Protein AF-A0A4U5MQ26-F1 (afdb_monomer_lite)

pLDDT: mean 77.83, std 15.76, range [37.12, 94.25]

Organism: Steinernema carpocapsae (NCBI:txid34508)

Foldseek 3Di:
DPPPPVVVVVVVVVVPPDPDPPLLFLQDPDDDPVPVPCPNVVSNVVSVVVVVVVVLVLVLLVLLVVQLVCVVVVHHDDLVVVLVVQLVCVQPDDPPPDDPPVCPDDSVNSNVSSVVSSVSSVVCNPPPDPDDDNDDDDDSPPPPCVVVVVVVVVVVVVVVVVVVVVVVVVVVVVVVVVVVVVVVVVVVVVD

Sequence (191 aa):
MGFTLAGVLTALFFVAAAAHDDFLHGCSSHCQLNDADLTCWNRTNEFFERVTLSLMRQYVHVQVQRAQFMKKQKVKPDFKEMGDETIYRWSGEKPSNIEDEDGMTNKRLYTEIARSLLEAVKENVDKPDLKHNLMCPQGCEHSSRHWMWMFIGSAIVTCIITSLLVTVVCLLDRRDKRMSMLEEAKDMINK

Secondary structure (DSSP, 8-state):
--SSHHHHHHHHHHTTS----GGGTT--S---TT-TT-HHHHHHHHHHHHHHHHHHHHHHHHHHHHHHHHHHTTPPP-HHHHHHHHHHHHHHPPPTT---TT--S-HHHHHHHHHHHHHHHHHHTTSTT------PPPPS----HHHHHHHHHHHHHHHHHHHHHHHHHHHHHHHHHHHHHHHHHHHHH--

Radius of gyration: 32.52 Å; chains: 1; bounding box: 57×68×95 Å

Structure (mmCIF, N/CA/C/O backbone):
data_AF-A0A4U5MQ26-F1
#
_entry.id   AF-A0A4U5MQ26-F1
#
loop_
_atom_site.group_PDB
_atom_site.id
_atom_site.type_symbol
_atom_site.label_atom_id
_atom_site.label_alt_id
_atom_site.label_comp_id
_atom_site.label_asym_id
_atom_site.label_entity_id
_atom_site.label_seq_id
_atom_site.pdbx_PDB_ins_code
_atom_site.Cartn_x
_atom_site.Cartn_y
_atom_site.Cartn_z
_atom_site.occupancy
_atom_site.B_iso_or_equiv
_atom_site.auth_seq_id
_atom_site.auth_comp_id
_atom_site.auth_asym_id
_atom_site.auth_atom_id
_atom_site.pdbx_PDB_model_num
ATOM 1 N N . MET A 1 1 ? 29.317 30.570 -30.254 1.00 39.41 1 MET A N 1
ATOM 2 C CA . MET A 1 1 ? 28.360 30.210 -29.182 1.00 39.41 1 MET A CA 1
ATOM 3 C C . MET A 1 1 ? 28.087 28.704 -29.227 1.00 39.41 1 MET A C 1
ATOM 5 O O . MET A 1 1 ? 27.057 28.302 -29.736 1.00 39.41 1 MET A O 1
ATOM 9 N N . GLY A 1 2 ? 29.032 27.863 -28.787 1.00 37.12 2 GLY A N 1
ATOM 10 C CA . GLY A 1 2 ? 28.922 26.395 -28.929 1.00 37.12 2 GLY A CA 1
ATOM 11 C C . GLY A 1 2 ? 29.215 25.589 -27.660 1.00 37.12 2 GLY A C 1
ATOM 12 O O . GLY A 1 2 ? 29.182 24.368 -27.705 1.00 37.12 2 GLY A O 1
ATOM 13 N N . PHE A 1 3 ? 29.498 26.247 -26.533 1.00 41.53 3 PHE A N 1
ATOM 14 C CA . PHE A 1 3 ? 30.017 25.583 -25.329 1.00 41.53 3 PHE A CA 1
ATOM 15 C C . PHE A 1 3 ? 28.989 25.383 -24.202 1.00 41.53 3 PHE A C 1
ATOM 17 O O . PHE A 1 3 ? 29.316 24.767 -23.196 1.00 41.53 3 PHE A O 1
ATOM 24 N N . THR A 1 4 ? 27.744 25.847 -24.348 1.00 48.91 4 THR A N 1
ATOM 25 C CA . THR A 1 4 ? 26.739 25.782 -23.267 1.00 48.91 4 THR A CA 1
ATOM 26 C C . THR A 1 4 ? 25.812 24.564 -23.330 1.00 48.91 4 THR A C 1
ATOM 28 O O . THR A 1 4 ? 25.291 24.160 -22.297 1.00 48.91 4 THR A O 1
ATOM 31 N N . LEU A 1 5 ? 25.634 23.922 -24.491 1.00 47.31 5 LEU A N 1
ATOM 32 C CA . LEU A 1 5 ? 24.741 22.756 -24.621 1.00 47.31 5 LEU A CA 1
ATOM 33 C C . LEU A 1 5 ? 25.344 21.454 -24.069 1.00 47.31 5 LEU A C 1
ATOM 35 O O . LEU A 1 5 ? 24.617 20.621 -23.534 1.00 47.31 5 LEU A O 1
ATOM 39 N N . ALA A 1 6 ? 26.667 21.289 -24.148 1.00 48.84 6 ALA A N 1
ATOM 40 C CA . ALA A 1 6 ? 27.335 20.066 -23.700 1.00 48.84 6 ALA A CA 1
ATOM 41 C C . ALA A 1 6 ? 27.284 19.879 -22.171 1.00 48.84 6 ALA A C 1
ATOM 43 O O . ALA A 1 6 ? 27.181 18.749 -21.705 1.00 48.84 6 ALA A O 1
ATOM 44 N N . GLY A 1 7 ? 27.295 20.974 -21.398 1.00 46.69 7 GLY A N 1
ATOM 45 C CA . GLY A 1 7 ? 27.249 20.929 -19.929 1.00 46.69 7 GLY A CA 1
ATOM 46 C C . GLY A 1 7 ? 25.875 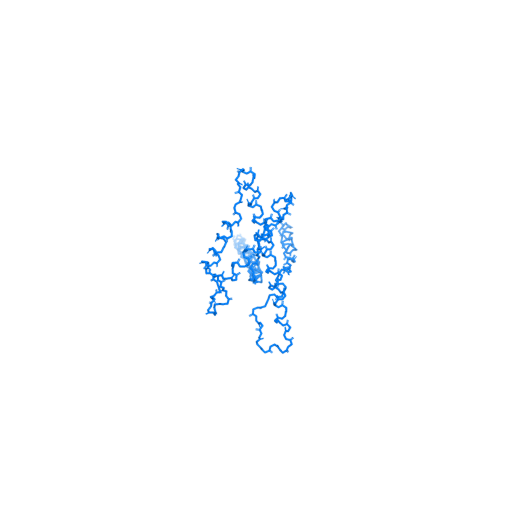20.580 -19.348 1.00 46.69 7 GLY A C 1
ATOM 47 O O . GLY A 1 7 ? 25.789 19.996 -18.272 1.00 46.69 7 GLY A O 1
ATOM 48 N N . VAL A 1 8 ? 24.791 20.892 -20.067 1.00 53.00 8 VAL A N 1
ATOM 49 C CA . VAL A 1 8 ? 23.421 20.553 -19.637 1.00 53.00 8 VAL A CA 1
ATOM 50 C C . VAL A 1 8 ? 23.126 19.068 -19.877 1.00 53.00 8 VAL A C 1
ATOM 52 O O . VAL A 1 8 ? 22.460 18.427 -19.067 1.00 53.00 8 VAL A O 1
ATOM 55 N N . LEU A 1 9 ? 23.683 18.492 -20.947 1.00 49.50 9 LEU A N 1
ATOM 56 C CA . LEU A 1 9 ? 23.549 17.068 -21.262 1.00 49.50 9 LEU A CA 1
ATOM 57 C C . LEU A 1 9 ? 24.288 16.174 -20.256 1.00 49.50 9 LEU A C 1
ATOM 59 O O . LEU A 1 9 ? 23.723 15.177 -19.817 1.00 49.50 9 LEU A O 1
ATOM 63 N N . THR A 1 10 ? 25.497 16.532 -19.816 1.00 54.03 10 THR A N 1
ATOM 64 C CA . THR A 1 10 ? 26.237 15.741 -18.813 1.00 54.03 10 THR A CA 1
ATOM 65 C C . THR A 1 10 ? 25.624 15.801 -17.413 1.00 54.03 10 THR A C 1
ATOM 67 O O . THR A 1 10 ? 25.692 14.808 -16.689 1.00 54.03 10 THR A O 1
ATOM 70 N N . ALA A 1 11 ? 24.959 16.900 -17.044 1.00 49.59 11 ALA A N 1
ATOM 71 C CA . ALA A 1 11 ? 24.235 16.998 -15.773 1.00 49.59 11 ALA A CA 1
ATOM 72 C C . ALA A 1 11 ? 22.991 16.085 -15.723 1.00 49.59 11 ALA A C 1
ATOM 74 O O . ALA A 1 11 ? 22.688 15.513 -14.677 1.00 49.59 11 ALA A O 1
ATOM 75 N N . LEU A 1 12 ? 22.308 15.882 -16.857 1.00 49.44 12 LEU A N 1
ATOM 76 C CA . LEU A 1 12 ? 21.156 14.975 -16.958 1.00 49.44 12 LEU A CA 1
ATOM 77 C C . LEU A 1 12 ? 21.549 13.490 -16.877 1.00 49.44 12 LEU A C 1
ATOM 79 O O . LEU A 1 12 ? 20.765 12.683 -16.385 1.00 49.44 12 LEU A O 1
ATOM 83 N N . PHE A 1 13 ? 22.767 13.126 -17.296 1.00 48.72 13 PHE A N 1
ATOM 84 C CA . PHE A 1 13 ? 23.249 11.741 -17.218 1.00 48.72 13 PHE A CA 1
ATOM 85 C C . PHE A 1 13 ? 23.634 11.298 -15.796 1.00 48.72 13 PHE A C 1
ATOM 87 O O . PHE A 1 13 ? 23.503 10.116 -15.487 1.00 48.72 13 PHE A O 1
ATOM 94 N N . PHE A 1 14 ? 24.062 12.211 -14.914 1.00 45.34 14 PHE A N 1
ATOM 95 C CA . PHE A 1 14 ? 24.496 11.845 -13.555 1.00 45.34 14 PHE A CA 1
ATOM 96 C C . PHE A 1 14 ? 23.365 11.766 -12.519 1.00 45.34 14 PHE A C 1
ATOM 98 O O . PHE A 1 14 ? 23.495 11.029 -11.549 1.00 45.34 14 PHE A O 1
ATOM 105 N N . VAL A 1 15 ? 22.241 12.467 -12.714 1.00 47.53 15 VAL A N 1
ATOM 106 C CA . VAL A 1 15 ? 21.127 12.472 -11.737 1.00 47.53 15 VAL A CA 1
ATOM 107 C C . VAL A 1 15 ? 20.255 11.210 -11.818 1.00 47.53 15 VAL A C 1
ATOM 109 O O . VAL A 1 15 ? 19.489 10.918 -10.906 1.00 47.53 15 VAL A O 1
ATOM 112 N N . ALA A 1 16 ? 20.368 10.429 -12.890 1.00 44.22 16 ALA A N 1
ATOM 113 C CA . ALA A 1 16 ? 19.455 9.321 -13.157 1.00 44.22 16 ALA A CA 1
ATOM 114 C C . ALA A 1 16 ? 20.024 7.925 -12.817 1.00 44.22 16 ALA A C 1
ATOM 116 O O . ALA A 1 16 ? 19.317 6.922 -12.937 1.00 44.22 16 ALA A O 1
ATOM 117 N N . ALA A 1 17 ? 21.265 7.843 -12.331 1.00 44.59 17 ALA A N 1
ATOM 118 C CA . ALA A 1 17 ? 21.823 6.611 -11.784 1.00 44.59 17 ALA A CA 1
ATOM 119 C C . ALA A 1 17 ? 21.546 6.527 -10.272 1.00 44.59 17 ALA A C 1
ATOM 121 O O . ALA A 1 17 ? 21.917 7.421 -9.523 1.00 44.59 17 ALA A O 1
ATOM 122 N N . ALA A 1 18 ? 20.946 5.415 -9.846 1.00 44.72 18 ALA A N 1
ATOM 123 C CA . ALA A 1 18 ? 20.672 5.026 -8.458 1.00 44.72 18 ALA A CA 1
ATOM 124 C C . ALA A 1 18 ? 19.425 5.642 -7.789 1.00 44.72 18 ALA A C 1
ATOM 126 O O . ALA A 1 18 ? 19.498 6.397 -6.827 1.00 44.72 18 ALA A O 1
ATOM 127 N N . ALA A 1 19 ? 18.253 5.171 -8.215 1.00 42.12 19 ALA A N 1
ATOM 128 C CA . ALA A 1 19 ? 17.218 4.801 -7.251 1.00 42.12 19 ALA A CA 1
ATOM 129 C C . ALA A 1 19 ? 16.992 3.295 -7.420 1.00 42.12 19 ALA A C 1
ATOM 131 O O . ALA A 1 19 ? 16.353 2.866 -8.381 1.00 42.12 19 ALA A O 1
ATOM 132 N N . HIS A 1 20 ? 17.649 2.497 -6.579 1.00 44.22 20 HIS A N 1
ATOM 133 C CA . HIS A 1 20 ? 17.375 1.071 -6.451 1.00 44.22 20 HIS A CA 1
ATOM 134 C C . HIS A 1 20 ? 16.271 0.958 -5.397 1.00 44.22 20 HIS A C 1
ATOM 136 O O . HIS A 1 20 ? 16.489 1.338 -4.249 1.00 44.22 20 HIS A O 1
ATOM 142 N N . ASP A 1 21 ? 15.067 0.549 -5.797 1.00 54.53 21 ASP A N 1
ATOM 143 C CA . ASP A 1 21 ? 13.960 0.367 -4.857 1.00 54.53 21 ASP A CA 1
ATOM 144 C C . ASP A 1 21 ? 14.156 -0.961 -4.108 1.00 54.53 21 ASP A C 1
ATOM 146 O O . ASP A 1 21 ? 13.756 -2.026 -4.582 1.00 54.53 21 ASP A O 1
ATOM 150 N N . ASP A 1 22 ? 14.752 -0.895 -2.912 1.00 59.53 22 ASP A N 1
ATOM 151 C CA . ASP A 1 22 ? 14.902 -2.027 -1.974 1.00 59.53 22 ASP A CA 1
ATOM 152 C C . ASP A 1 22 ? 13.552 -2.655 -1.565 1.00 59.53 22 ASP A C 1
ATOM 154 O O . ASP A 1 22 ? 13.501 -3.764 -1.028 1.00 59.53 22 ASP A O 1
ATOM 158 N N . PHE A 1 23 ? 12.438 -1.968 -1.838 1.00 54.03 23 PHE A N 1
ATOM 159 C CA . PHE A 1 23 ? 11.086 -2.398 -1.486 1.00 54.03 23 PHE A CA 1
ATOM 160 C C . PHE A 1 23 ? 10.649 -3.689 -2.198 1.00 54.03 23 PHE A C 1
ATOM 162 O O . PHE A 1 23 ? 9.927 -4.489 -1.612 1.00 54.03 23 PHE A O 1
ATOM 169 N N . LEU A 1 24 ? 11.109 -3.935 -3.431 1.00 61.62 24 LEU A N 1
ATOM 170 C CA . LEU A 1 24 ? 10.722 -5.116 -4.223 1.00 61.62 24 LEU A CA 1
ATOM 171 C C . LEU A 1 24 ? 11.585 -6.355 -3.944 1.00 61.62 24 LEU A C 1
ATOM 173 O O . LEU A 1 24 ? 11.399 -7.403 -4.569 1.00 61.62 24 LEU A O 1
ATOM 177 N N . HIS A 1 25 ? 12.543 -6.262 -3.020 1.00 65.19 25 HIS A N 1
ATOM 178 C CA . HIS A 1 25 ? 13.489 -7.339 -2.771 1.00 65.19 25 HIS A CA 1
ATOM 179 C C . HIS A 1 25 ? 12.797 -8.590 -2.201 1.00 65.19 25 HIS A C 1
ATOM 181 O O . HIS A 1 25 ? 12.480 -8.671 -1.010 1.00 65.19 25 HIS A O 1
ATOM 187 N N . GLY A 1 26 ? 12.646 -9.604 -3.058 1.00 65.62 26 GLY A N 1
ATOM 188 C CA . GLY A 1 26 ? 12.056 -10.901 -2.725 1.00 65.62 26 GLY A CA 1
ATOM 189 C C . GLY A 1 26 ? 10.666 -11.159 -3.307 1.00 65.62 26 GLY A C 1
ATOM 190 O O . GLY A 1 26 ? 10.187 -12.276 -3.167 1.00 65.62 26 GLY A O 1
ATOM 191 N N . CYS A 1 27 ? 10.047 -10.196 -4.000 1.00 73.56 27 CYS A N 1
ATOM 192 C CA . CYS A 1 27 ? 8.817 -10.451 -4.755 1.00 73.56 27 CYS A CA 1
ATOM 193 C C . CYS A 1 27 ? 9.154 -11.269 -6.019 1.00 73.56 27 CYS A C 1
ATOM 195 O O . CYS A 1 27 ? 9.888 -10.786 -6.882 1.00 73.56 27 CYS A O 1
ATOM 197 N N . SER A 1 28 ? 8.651 -12.502 -6.133 1.00 72.06 28 SER A N 1
ATOM 198 C CA . SER A 1 28 ? 8.808 -13.343 -7.329 1.00 72.06 28 SER A CA 1
ATOM 199 C C . SER A 1 28 ? 7.468 -13.952 -7.736 1.00 72.06 28 SER A C 1
ATOM 201 O O . SER A 1 28 ? 6.862 -14.700 -6.976 1.00 72.06 28 SER A O 1
ATOM 203 N N . SER A 1 29 ? 7.021 -13.666 -8.959 1.00 69.56 29 SER A N 1
ATOM 204 C CA . SER A 1 29 ? 5.845 -14.292 -9.585 1.00 69.56 29 SER A CA 1
ATOM 205 C C . SER A 1 29 ? 6.174 -15.593 -10.330 1.00 69.56 29 SER A C 1
ATOM 207 O O . SER A 1 29 ? 5.289 -16.201 -10.924 1.00 69.56 29 SER A O 1
ATOM 209 N N . HIS A 1 30 ? 7.444 -16.016 -10.336 1.00 73.31 30 HIS A N 1
ATOM 210 C CA . HIS A 1 30 ? 7.952 -17.102 -11.183 1.00 73.31 30 HIS A CA 1
ATOM 211 C C . HIS A 1 30 ? 8.486 -18.304 -10.393 1.00 73.31 30 HIS A C 1
ATOM 213 O O . HIS A 1 30 ? 9.218 -19.124 -10.953 1.00 73.31 30 HIS A O 1
ATOM 219 N N . CYS A 1 31 ? 8.153 -18.425 -9.104 1.00 78.44 31 CYS A N 1
ATOM 220 C CA . CYS A 1 31 ? 8.538 -19.610 -8.342 1.00 78.44 31 CYS A CA 1
ATOM 221 C C . CYS A 1 31 ? 7.905 -20.863 -8.959 1.00 78.44 31 CYS A C 1
ATOM 223 O O . CYS A 1 31 ? 6.704 -20.917 -9.222 1.00 78.44 31 CYS A O 1
ATOM 225 N N . GLN A 1 32 ? 8.740 -21.864 -9.231 1.00 79.00 32 GLN A N 1
ATOM 226 C CA . GLN A 1 32 ? 8.302 -23.120 -9.827 1.00 79.00 32 GLN A CA 1
ATOM 227 C C . GLN A 1 32 ? 7.868 -24.098 -8.733 1.00 79.00 32 GLN A C 1
ATOM 229 O O . GLN A 1 32 ? 8.377 -24.076 -7.614 1.00 79.00 32 GLN A O 1
ATOM 234 N N . LEU A 1 33 ? 6.952 -25.007 -9.068 1.00 77.62 33 LEU A N 1
ATOM 235 C CA . LEU A 1 33 ? 6.560 -26.097 -8.164 1.00 77.62 33 LEU A CA 1
ATOM 236 C C . LEU A 1 33 ? 7.690 -27.117 -7.944 1.00 77.62 33 LEU A C 1
ATOM 238 O O . LEU A 1 33 ? 7.666 -27.851 -6.965 1.00 77.62 33 LEU A O 1
ATOM 242 N N . ASN A 1 34 ? 8.680 -27.152 -8.839 1.00 74.19 34 ASN A N 1
ATOM 243 C CA . ASN A 1 34 ? 9.839 -28.043 -8.761 1.00 74.19 34 ASN A CA 1
ATOM 244 C C . ASN A 1 34 ? 11.045 -27.398 -8.043 1.00 74.19 34 ASN A C 1
ATOM 246 O O . ASN A 1 34 ? 12.194 -27.746 -8.313 1.00 74.19 34 ASN A O 1
ATOM 250 N N . ASP A 1 35 ? 10.791 -26.418 -7.175 1.00 74.25 35 ASP A N 1
ATOM 251 C CA . ASP A 1 35 ? 11.811 -25.736 -6.374 1.00 74.25 35 ASP A CA 1
ATOM 252 C C . ASP A 1 35 ? 12.282 -26.657 -5.237 1.00 74.25 35 ASP A C 1
ATOM 254 O O . ASP A 1 35 ? 11.692 -26.694 -4.157 1.00 74.25 35 ASP A O 1
ATOM 258 N N . ALA A 1 36 ? 13.306 -27.469 -5.510 1.00 74.50 36 ALA A N 1
ATOM 259 C CA . ALA A 1 36 ? 13.741 -28.557 -4.629 1.00 74.50 36 ALA A CA 1
ATOM 260 C C . ALA A 1 36 ? 14.257 -28.089 -3.255 1.00 74.50 36 ALA A C 1
ATOM 262 O O . ALA A 1 36 ? 14.211 -28.855 -2.294 1.00 74.50 36 ALA A O 1
ATOM 263 N N . ASP A 1 37 ? 14.755 -26.856 -3.159 1.00 83.31 37 ASP A N 1
ATOM 264 C CA . ASP A 1 37 ? 15.293 -26.263 -1.932 1.00 83.31 37 ASP A CA 1
ATOM 265 C C . ASP A 1 37 ? 14.326 -25.263 -1.265 1.00 83.31 37 ASP A C 1
ATOM 267 O O . ASP A 1 37 ? 14.627 -24.759 -0.182 1.00 83.31 37 ASP A O 1
ATOM 271 N N . LEU A 1 38 ? 13.158 -25.006 -1.879 1.00 85.31 38 LEU A N 1
ATOM 272 C CA . LEU A 1 38 ? 12.141 -24.035 -1.447 1.00 85.31 38 LEU A CA 1
ATOM 273 C C . LEU A 1 38 ? 12.666 -22.598 -1.292 1.00 85.31 38 LEU A C 1
ATOM 275 O O . LEU A 1 38 ? 11.994 -21.751 -0.688 1.00 85.31 38 LEU A O 1
ATOM 279 N N . THR A 1 39 ? 13.853 -22.290 -1.816 1.00 85.56 39 THR A N 1
ATOM 280 C CA . THR A 1 39 ? 14.502 -20.994 -1.605 1.00 85.56 39 THR A CA 1
ATOM 281 C C . THR A 1 39 ? 13.678 -19.864 -2.226 1.00 85.56 39 THR A C 1
ATOM 283 O O . THR A 1 39 ? 13.566 -18.782 -1.637 1.00 85.56 39 THR A O 1
ATOM 286 N N . CYS A 1 40 ? 13.044 -20.103 -3.382 1.00 83.06 40 CYS A N 1
ATOM 287 C CA . CYS A 1 40 ? 12.189 -19.111 -4.036 1.00 83.06 40 CYS A CA 1
ATOM 288 C C . CYS A 1 40 ? 10.927 -18.837 -3.213 1.00 83.06 40 CYS A C 1
ATOM 290 O O . CYS A 1 40 ? 10.572 -17.678 -2.971 1.00 83.06 40 CYS A O 1
ATOM 292 N N . TRP A 1 41 ? 10.271 -19.901 -2.746 1.00 86.00 41 TRP A N 1
ATOM 293 C CA . TRP A 1 41 ? 9.042 -19.806 -1.960 1.00 86.00 41 TRP A CA 1
ATOM 294 C C . TRP A 1 41 ? 9.270 -19.142 -0.608 1.00 86.00 41 TRP A C 1
ATOM 296 O O . TRP A 1 41 ? 8.497 -18.267 -0.226 1.00 86.00 41 TRP A O 1
ATOM 306 N N . ASN A 1 42 ? 10.358 -19.486 0.080 1.00 88.25 42 ASN A N 1
ATOM 307 C CA . ASN A 1 42 ? 10.680 -18.905 1.379 1.00 88.25 42 ASN A CA 1
ATOM 308 C C . ASN A 1 42 ? 10.947 -17.394 1.272 1.00 88.25 42 ASN A C 1
ATOM 310 O O . ASN A 1 42 ? 10.380 -16.597 2.018 1.00 88.25 42 ASN A O 1
ATOM 314 N N . ARG A 1 43 ? 11.729 -16.976 0.268 1.00 85.19 43 ARG A N 1
ATOM 315 C CA . ARG A 1 43 ? 11.992 -15.553 0.005 1.00 85.19 43 ARG A CA 1
ATOM 316 C C . ARG A 1 43 ? 10.720 -14.784 -0.367 1.00 85.19 43 ARG A C 1
ATOM 318 O O . ARG A 1 43 ? 10.544 -13.640 0.054 1.00 85.19 43 ARG A O 1
ATOM 325 N N . THR A 1 44 ? 9.840 -15.410 -1.145 1.00 85.25 44 THR A N 1
ATOM 326 C CA . THR A 1 44 ? 8.554 -14.820 -1.541 1.00 85.25 44 THR A CA 1
ATOM 327 C C . THR A 1 44 ? 7.610 -14.693 -0.345 1.00 85.25 44 THR A C 1
ATOM 329 O O . THR A 1 44 ? 6.963 -13.659 -0.181 1.00 85.25 44 THR A O 1
ATOM 332 N N . ASN A 1 45 ? 7.581 -15.690 0.541 1.00 86.69 45 ASN A N 1
ATOM 333 C CA . ASN A 1 45 ? 6.813 -15.633 1.781 1.00 86.69 45 ASN A CA 1
ATOM 334 C C . ASN A 1 45 ? 7.303 -14.498 2.695 1.00 86.69 45 ASN A C 1
ATOM 336 O O . ASN A 1 45 ? 6.506 -13.671 3.128 1.00 86.69 45 ASN A O 1
ATOM 340 N N . GLU A 1 46 ? 8.619 -14.377 2.900 1.00 88.25 46 GLU A N 1
ATOM 341 C CA . GLU A 1 46 ? 9.209 -13.285 3.687 1.00 88.25 46 GLU A CA 1
ATOM 342 C C . GLU A 1 46 ? 8.849 -11.898 3.120 1.00 88.25 46 GLU A C 1
ATOM 344 O O . GLU A 1 46 ? 8.641 -10.928 3.857 1.00 88.25 46 GLU A O 1
ATOM 349 N N . PHE A 1 47 ? 8.772 -11.772 1.793 1.00 85.94 47 PHE A N 1
ATOM 350 C CA . PHE A 1 47 ? 8.290 -10.552 1.153 1.00 85.94 47 PHE A CA 1
ATOM 351 C C . PHE A 1 47 ? 6.824 -10.263 1.517 1.00 85.94 47 PHE A C 1
ATOM 353 O O . PHE A 1 47 ? 6.525 -9.170 2.006 1.00 85.94 47 PHE A O 1
ATOM 360 N N . PHE A 1 48 ? 5.916 -11.228 1.339 1.00 85.69 48 PHE A N 1
ATOM 361 C CA . PHE A 1 48 ? 4.495 -11.029 1.641 1.00 85.69 48 PHE A CA 1
ATOM 362 C C . PHE A 1 48 ? 4.224 -10.789 3.128 1.00 85.69 48 PHE A C 1
ATOM 364 O O . PHE A 1 48 ? 3.368 -9.965 3.452 1.00 85.69 48 PHE A O 1
ATOM 371 N N . GLU A 1 49 ? 4.971 -11.417 4.035 1.00 88.50 49 GLU A N 1
ATOM 372 C CA . GLU A 1 49 ? 4.885 -11.146 5.474 1.00 88.50 49 GLU A CA 1
ATOM 373 C C . GLU A 1 49 ? 5.249 -9.689 5.788 1.00 88.50 49 GLU A C 1
ATOM 375 O O . GLU A 1 49 ? 4.494 -8.983 6.465 1.00 88.50 49 GLU A O 1
ATOM 380 N N . ARG A 1 50 ? 6.362 -9.187 5.234 1.00 85.25 50 ARG A N 1
ATOM 381 C CA . ARG A 1 50 ? 6.792 -7.791 5.423 1.00 85.25 50 ARG A CA 1
ATOM 382 C C . ARG A 1 50 ? 5.787 -6.794 4.851 1.00 85.25 50 ARG A C 1
ATOM 384 O O . ARG A 1 50 ? 5.471 -5.799 5.512 1.00 85.25 50 ARG A O 1
ATOM 391 N N . VAL A 1 51 ? 5.258 -7.057 3.656 1.00 84.38 51 VAL A N 1
ATOM 392 C CA . VAL A 1 51 ? 4.243 -6.203 3.021 1.00 84.38 51 VAL A CA 1
ATOM 393 C C . VAL A 1 51 ? 2.947 -6.214 3.827 1.00 84.38 51 VAL A C 1
ATOM 395 O O . VAL A 1 51 ? 2.421 -5.150 4.146 1.00 84.38 51 VAL A O 1
ATOM 398 N N . THR A 1 52 ? 2.468 -7.390 4.232 1.00 88.00 52 THR A N 1
ATOM 399 C CA . THR A 1 52 ? 1.232 -7.539 5.013 1.00 88.00 52 THR A CA 1
ATOM 400 C C . THR A 1 52 ? 1.328 -6.802 6.345 1.00 88.00 52 THR A C 1
ATOM 402 O O . THR A 1 52 ? 0.441 -6.018 6.683 1.00 88.00 52 THR A O 1
ATOM 405 N N . LEU A 1 53 ? 2.438 -6.965 7.072 1.00 88.25 53 LEU A N 1
ATOM 406 C CA . LEU A 1 53 ? 2.686 -6.235 8.318 1.00 88.25 53 LEU A CA 1
ATOM 407 C C . LEU A 1 53 ? 2.714 -4.717 8.100 1.00 88.25 53 LEU A C 1
ATOM 409 O O . LEU A 1 53 ? 2.179 -3.962 8.916 1.00 88.25 53 LEU A O 1
ATOM 413 N N . SER A 1 54 ? 3.318 -4.262 7.002 1.00 84.88 54 SER A N 1
ATOM 414 C CA . SER A 1 54 ? 3.382 -2.839 6.654 1.00 84.88 54 SER A CA 1
ATOM 415 C C . SER A 1 54 ? 1.991 -2.269 6.364 1.00 84.88 54 SER A C 1
ATOM 417 O O . SER A 1 54 ? 1.622 -1.238 6.930 1.00 84.88 54 SER A O 1
ATOM 419 N N . LEU A 1 55 ? 1.182 -2.979 5.571 1.00 86.62 55 LEU A N 1
ATOM 420 C CA . LEU A 1 55 ? -0.198 -2.603 5.254 1.00 86.62 55 LEU A CA 1
ATOM 421 C C . LEU A 1 55 ? -1.087 -2.576 6.502 1.00 86.62 55 LEU A C 1
ATOM 423 O O . LEU A 1 55 ? -1.838 -1.621 6.697 1.00 86.62 55 LEU A O 1
ATOM 427 N N . MET A 1 56 ? -0.971 -3.572 7.385 1.00 90.12 56 MET A N 1
ATOM 428 C CA . MET A 1 56 ? -1.708 -3.609 8.653 1.00 90.12 56 MET A CA 1
ATOM 429 C C . MET A 1 56 ? -1.364 -2.409 9.545 1.00 90.12 56 MET A C 1
ATOM 431 O O . MET A 1 56 ? -2.262 -1.739 10.058 1.00 90.12 56 MET A O 1
ATOM 435 N N . ARG A 1 57 ? -0.072 -2.084 9.699 1.00 87.94 57 ARG A N 1
ATOM 436 C CA . ARG A 1 57 ? 0.373 -0.912 10.479 1.00 87.94 57 ARG A CA 1
ATOM 437 C C . ARG A 1 57 ? -0.147 0.393 9.892 1.00 87.94 57 ARG A C 1
ATOM 439 O O . ARG A 1 57 ? -0.612 1.259 10.633 1.00 87.94 57 ARG A O 1
ATOM 446 N N . GLN A 1 58 ? -0.090 0.529 8.573 1.00 86.75 58 GLN A N 1
ATOM 447 C CA . GLN A 1 58 ? -0.577 1.713 7.882 1.00 86.75 58 GLN A CA 1
ATOM 448 C C . GLN A 1 58 ? -2.093 1.866 8.017 1.00 86.75 58 GLN A C 1
ATOM 450 O O . GLN A 1 58 ? -2.575 2.964 8.291 1.00 86.75 58 GLN A O 1
ATOM 455 N N . TYR A 1 59 ? -2.841 0.769 7.900 1.00 89.50 59 TYR A N 1
ATOM 456 C CA . TYR A 1 59 ? -4.279 0.759 8.133 1.00 89.50 59 TYR A CA 1
ATOM 457 C C . TYR A 1 59 ? -4.626 1.254 9.545 1.00 89.50 59 TYR A C 1
ATOM 459 O O . TYR A 1 59 ? -5.438 2.170 9.698 1.00 89.50 59 TYR A O 1
ATOM 467 N N . VAL A 1 60 ? -3.967 0.709 10.576 1.00 90.62 60 VAL A N 1
ATOM 468 C CA . VAL A 1 60 ? -4.153 1.147 11.971 1.00 90.62 60 VAL A CA 1
ATOM 469 C C . VAL A 1 60 ? -3.846 2.636 12.112 1.00 90.62 60 VAL A C 1
ATOM 471 O O . VAL A 1 60 ? -4.621 3.372 12.717 1.00 90.62 60 VAL A O 1
ATOM 474 N N . HIS A 1 61 ? -2.748 3.103 11.520 1.00 87.88 61 HIS A N 1
ATOM 475 C CA . HIS A 1 61 ? -2.346 4.507 11.583 1.00 87.88 61 HIS A CA 1
ATOM 476 C C . HIS A 1 61 ? -3.393 5.450 10.977 1.00 87.88 61 HIS A C 1
ATOM 478 O O . HIS A 1 61 ? -3.793 6.419 11.627 1.00 87.88 61 HIS A O 1
ATOM 484 N N . VAL A 1 62 ? -3.906 5.127 9.788 1.00 88.38 62 VAL A N 1
ATOM 485 C CA . VAL A 1 62 ? -4.969 5.898 9.125 1.00 88.38 62 VAL A CA 1
ATOM 486 C C . VAL A 1 62 ? -6.224 5.959 9.994 1.00 88.38 62 VAL A C 1
ATOM 488 O O . VAL A 1 62 ? -6.792 7.035 10.192 1.00 88.38 62 VAL A O 1
ATOM 491 N N . GLN A 1 63 ? -6.648 4.826 10.558 1.00 91.12 63 GLN A N 1
ATOM 492 C CA . GLN A 1 63 ? -7.843 4.777 11.401 1.00 91.12 63 GLN A CA 1
ATOM 493 C C . GLN A 1 63 ? -7.653 5.527 12.729 1.00 91.12 63 GLN A C 1
ATOM 495 O O . GLN A 1 63 ? -8.578 6.202 13.182 1.00 91.12 63 GLN A O 1
ATOM 500 N N . VAL A 1 64 ? -6.453 5.491 13.322 1.00 90.75 64 VAL A N 1
ATOM 501 C CA . VAL A 1 64 ? -6.099 6.308 14.496 1.00 90.75 64 VAL A CA 1
ATOM 502 C C . VAL A 1 64 ? -6.218 7.792 14.166 1.00 90.75 64 VAL A C 1
ATOM 504 O O . VAL A 1 64 ? -6.884 8.525 14.896 1.00 90.75 64 VAL A O 1
ATOM 507 N N . GLN A 1 65 ? -5.636 8.242 13.052 1.00 88.06 65 GLN A N 1
ATOM 508 C CA . GLN A 1 65 ? -5.709 9.645 12.642 1.00 88.06 65 GLN A CA 1
ATOM 509 C C . GLN A 1 65 ? -7.148 10.086 12.347 1.00 88.06 65 GLN A C 1
ATOM 511 O O . GLN A 1 65 ? -7.557 11.164 12.788 1.00 88.06 65 GLN A O 1
ATOM 516 N N . ARG A 1 66 ? -7.946 9.240 11.678 1.00 89.00 66 ARG A N 1
ATOM 517 C CA . ARG A 1 66 ? -9.384 9.471 11.456 1.00 89.00 66 ARG A CA 1
ATOM 518 C C . ARG A 1 66 ? -10.121 9.641 12.787 1.00 89.00 66 ARG A C 1
ATOM 520 O O . ARG A 1 66 ? -10.839 10.624 12.966 1.00 89.00 66 ARG A O 1
ATOM 527 N N . ALA A 1 67 ? -9.907 8.737 13.742 1.00 90.44 67 ALA A N 1
ATOM 528 C CA . ALA A 1 67 ? -10.559 8.787 15.050 1.00 90.44 67 ALA A CA 1
ATOM 529 C C . ALA A 1 67 ? -10.106 9.997 15.894 1.00 90.44 67 ALA A C 1
ATOM 531 O O . ALA A 1 67 ? -10.926 10.638 16.553 1.00 90.44 67 ALA A O 1
ATOM 532 N N . GLN A 1 68 ? -8.824 10.370 15.842 1.00 88.69 68 GLN A N 1
ATOM 533 C CA . GLN A 1 68 ? -8.305 11.582 16.485 1.00 88.69 68 GLN A CA 1
ATOM 534 C C . GLN A 1 68 ? -8.913 12.853 15.884 1.00 88.69 68 GLN A C 1
ATOM 536 O O . GLN A 1 68 ? -9.258 13.783 16.616 1.00 88.69 68 GLN A O 1
ATOM 541 N N . PHE A 1 69 ? -9.080 12.899 14.562 1.00 88.00 69 PHE A N 1
ATOM 542 C CA . PHE A 1 69 ? -9.745 14.005 13.880 1.00 88.00 69 PHE A CA 1
ATOM 543 C C . PHE A 1 69 ? -11.222 14.125 14.286 1.00 88.00 69 PHE A C 1
ATOM 545 O O . PHE A 1 69 ? -11.666 15.221 14.625 1.00 88.00 69 PHE A O 1
ATOM 552 N N . MET A 1 70 ? -11.955 13.008 14.362 1.00 89.25 70 MET A N 1
ATOM 553 C CA . MET A 1 70 ? -13.334 12.983 14.878 1.00 89.25 70 MET A CA 1
ATOM 554 C C . MET A 1 70 ? -13.415 13.539 16.306 1.00 89.25 70 MET A C 1
ATOM 556 O O . MET A 1 70 ? -14.227 14.426 16.576 1.00 89.25 70 MET A O 1
ATOM 560 N N . LYS A 1 71 ? -12.509 13.109 17.199 1.00 88.19 71 LYS A N 1
ATOM 561 C CA . LYS A 1 71 ? -12.428 13.635 18.573 1.00 88.19 71 LYS A CA 1
ATOM 562 C C . LYS A 1 71 ? -12.188 15.148 18.600 1.00 88.19 71 LYS A C 1
ATOM 564 O O . LYS A 1 71 ? -12.847 15.849 19.367 1.00 88.19 71 LYS A O 1
ATOM 569 N N . LYS A 1 72 ? -11.302 15.675 17.741 1.00 87.69 72 LYS A N 1
ATOM 570 C CA . LYS A 1 72 ? -11.071 17.129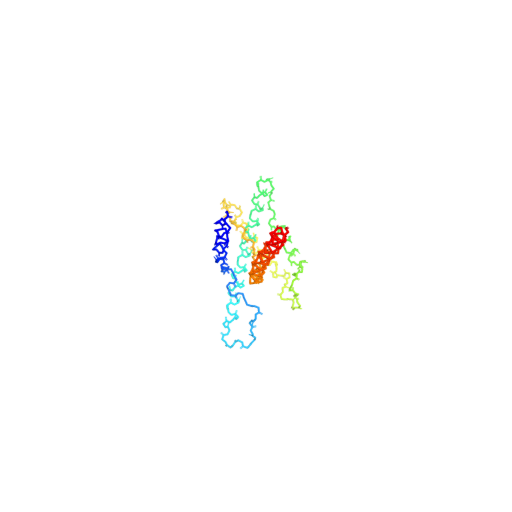 17.600 1.00 87.69 72 LYS A CA 1
ATOM 571 C C . LYS A 1 72 ? -12.332 17.879 17.160 1.00 87.69 72 LYS A C 1
ATOM 573 O O . LYS A 1 72 ? -12.557 18.998 17.610 1.00 87.69 72 LYS A O 1
ATOM 578 N N . GLN A 1 73 ? -13.178 17.253 16.342 1.00 91.69 73 GLN A N 1
ATOM 579 C CA . GLN A 1 73 ? -14.481 17.786 15.930 1.00 91.69 73 GLN A CA 1
ATOM 580 C C . GLN A 1 73 ? -15.606 17.559 16.957 1.00 91.69 73 GLN A C 1
ATOM 582 O O . GLN A 1 73 ? -16.763 17.846 16.663 1.00 91.69 73 GLN A O 1
ATOM 587 N N . LYS A 1 74 ? -15.291 17.072 18.167 1.00 89.06 74 LYS A N 1
ATOM 588 C CA . LYS A 1 74 ? -16.263 16.705 19.215 1.00 89.06 74 LYS A CA 1
ATOM 589 C C . LYS A 1 74 ? -17.223 15.575 18.814 1.00 89.06 74 LYS A C 1
ATOM 591 O O . LYS A 1 74 ? -18.257 15.395 19.453 1.00 89.06 74 LYS A O 1
ATOM 596 N N . VAL A 1 75 ? -16.869 14.783 17.802 1.00 90.56 75 VAL A N 1
ATOM 597 C CA . VAL A 1 75 ? -17.585 13.561 17.421 1.00 90.56 75 VAL A CA 1
ATOM 598 C C . VAL A 1 75 ? -16.922 12.378 18.122 1.00 90.56 75 VAL A C 1
ATOM 600 O O . VAL A 1 75 ? -15.706 12.190 18.036 1.00 90.56 75 VAL A O 1
ATOM 603 N N . LYS A 1 76 ? -17.706 11.574 18.845 1.00 88.50 76 LYS A N 1
ATOM 604 C CA . LYS A 1 76 ? -17.193 10.366 19.50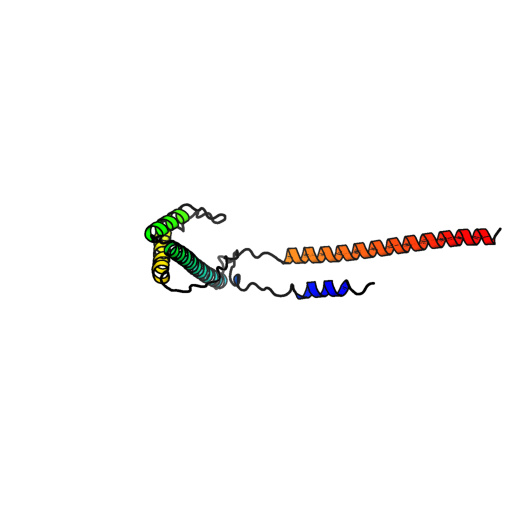0 1.00 88.50 76 LYS A CA 1
ATOM 605 C C . LYS A 1 76 ? -17.043 9.257 18.448 1.00 88.50 76 LYS A C 1
ATOM 607 O O . LYS A 1 76 ? -18.052 8.898 17.850 1.00 88.50 76 LYS A O 1
ATOM 612 N N . PRO A 1 77 ? -15.835 8.709 18.222 1.00 86.75 77 PRO A N 1
ATOM 613 C CA . PRO A 1 77 ? -15.656 7.617 17.271 1.00 86.75 77 PRO A CA 1
ATOM 614 C C . PRO A 1 77 ? -16.346 6.344 17.779 1.00 86.75 77 PRO A C 1
ATOM 616 O O . PRO A 1 77 ? -16.114 5.925 18.919 1.00 86.75 77 PRO A O 1
ATOM 619 N N . ASP A 1 78 ? -17.174 5.732 16.932 1.00 91.94 78 ASP A N 1
ATOM 620 C CA . ASP A 1 78 ? -17.731 4.399 17.157 1.00 91.94 78 ASP A CA 1
ATOM 621 C C . ASP A 1 78 ? -16.846 3.350 16.469 1.00 91.94 78 ASP A C 1
ATOM 623 O O . ASP A 1 78 ? -16.922 3.108 15.265 1.00 91.94 78 ASP A O 1
ATOM 627 N N . PHE A 1 79 ? -15.976 2.715 17.255 1.00 88.94 79 PHE A N 1
ATOM 628 C CA . PHE A 1 79 ? -15.068 1.682 16.755 1.00 88.94 79 PHE A CA 1
ATOM 629 C C . PHE A 1 79 ? -15.792 0.417 16.280 1.00 88.94 79 PHE A C 1
ATOM 631 O O . PHE A 1 79 ? -15.225 -0.332 15.487 1.00 88.94 79 PHE A O 1
ATOM 638 N N . LYS A 1 80 ? -17.021 0.164 16.750 1.00 89.94 80 LYS A N 1
ATOM 639 C CA . LYS A 1 80 ? -17.818 -0.976 16.296 1.00 89.94 80 LYS A CA 1
ATOM 640 C C . LYS A 1 80 ? -18.349 -0.707 14.893 1.00 89.94 80 LYS A C 1
ATOM 642 O O . LYS A 1 80 ? -18.142 -1.531 14.011 1.00 89.94 80 LYS A O 1
ATOM 647 N N . GLU A 1 81 ? -18.925 0.473 14.676 1.00 91.56 81 GLU A N 1
ATOM 648 C CA . GLU A 1 81 ? -19.390 0.903 13.353 1.00 91.56 81 GLU A CA 1
ATOM 649 C C . GLU A 1 81 ? -18.238 0.947 12.339 1.00 91.56 81 GLU A C 1
ATOM 651 O O . GLU A 1 81 ? -18.368 0.438 11.230 1.00 91.56 81 GLU A O 1
ATOM 656 N N . MET A 1 82 ? -17.067 1.461 12.736 1.00 89.56 82 MET A N 1
ATOM 657 C CA . MET A 1 82 ? -15.868 1.434 11.888 1.00 89.56 82 MET A CA 1
ATOM 658 C C . MET A 1 82 ? -15.452 0.003 11.505 1.00 89.56 82 MET A C 1
ATOM 660 O O . MET A 1 82 ? -14.957 -0.222 10.398 1.00 89.56 82 MET A O 1
ATOM 664 N N . GLY A 1 83 ? -15.647 -0.971 12.398 1.00 90.94 83 GLY A N 1
ATOM 665 C CA . GLY A 1 83 ? -15.402 -2.391 12.129 1.00 90.94 83 GLY A CA 1
ATOM 666 C C . GLY A 1 83 ? -16.393 -2.997 11.171 1.00 90.94 83 GLY A C 1
ATOM 667 O O . GLY A 1 83 ? -15.981 -3.623 10.196 1.00 90.94 83 GLY A O 1
ATOM 668 N N . ASP A 1 84 ? -17.674 -2.745 11.396 1.00 92.12 84 ASP A N 1
ATOM 669 C CA . ASP A 1 84 ? -18.736 -3.221 10.521 1.00 92.12 84 ASP A CA 1
ATOM 670 C C . ASP A 1 84 ? -18.587 -2.621 9.107 1.00 92.12 84 ASP A C 1
ATOM 672 O O . ASP A 1 84 ? -18.694 -3.347 8.118 1.00 92.12 84 ASP A O 1
ATOM 676 N N . GLU A 1 85 ? -18.217 -1.336 8.998 1.00 91.12 85 GLU A N 1
ATOM 677 C CA . GLU A 1 85 ? -17.884 -0.663 7.732 1.00 91.12 85 GLU A CA 1
ATOM 678 C C . GLU A 1 85 ? -16.698 -1.340 7.023 1.00 91.12 85 GLU A C 1
ATOM 680 O O . GLU A 1 85 ? -16.736 -1.576 5.814 1.00 91.12 85 GLU A O 1
ATOM 685 N N . THR A 1 86 ? -15.648 -1.684 7.771 1.00 91.25 86 THR A N 1
ATOM 686 C CA . THR A 1 86 ? -14.452 -2.347 7.227 1.00 91.25 86 THR A CA 1
ATOM 687 C C . THR A 1 86 ? -14.784 -3.736 6.696 1.00 91.25 86 THR A C 1
ATOM 689 O O . THR A 1 86 ? -14.423 -4.068 5.569 1.00 91.25 86 THR A O 1
ATOM 692 N N . ILE A 1 87 ? -15.516 -4.531 7.478 1.00 90.62 87 ILE A N 1
ATOM 693 C CA . ILE A 1 87 ? -15.937 -5.884 7.099 1.00 90.62 87 ILE A CA 1
ATOM 694 C C . ILE A 1 87 ? -16.843 -5.827 5.870 1.00 90.62 87 ILE A C 1
ATOM 696 O O . ILE A 1 87 ? -16.690 -6.633 4.952 1.00 90.62 87 ILE A O 1
ATOM 700 N N . TYR A 1 88 ? -17.775 -4.873 5.831 1.00 90.62 88 TYR A N 1
ATOM 701 C CA . TYR A 1 88 ? -18.651 -4.671 4.684 1.00 90.62 88 TYR A CA 1
ATOM 702 C C . TYR A 1 88 ? -17.849 -4.373 3.413 1.00 90.62 88 TYR A C 1
ATOM 704 O O . TYR A 1 88 ? -18.055 -5.034 2.399 1.00 90.62 88 TYR A O 1
ATOM 712 N N . ARG A 1 89 ? -16.880 -3.451 3.479 1.00 88.56 89 ARG A N 1
ATOM 713 C CA . ARG A 1 89 ? -16.012 -3.126 2.338 1.00 88.56 89 ARG A CA 1
ATOM 714 C C . ARG A 1 89 ? -15.177 -4.328 1.897 1.00 88.56 89 ARG A C 1
ATOM 716 O O . ARG A 1 89 ? -15.212 -4.685 0.730 1.00 88.56 89 ARG A O 1
ATOM 723 N N . TRP A 1 90 ? -14.494 -5.003 2.821 1.00 88.06 90 TRP A N 1
ATOM 724 C CA . TRP A 1 90 ? -13.641 -6.153 2.488 1.00 88.06 90 TRP A CA 1
ATOM 725 C C . TRP A 1 90 ? -14.417 -7.346 1.931 1.00 88.06 90 TRP A C 1
ATOM 727 O O . TRP A 1 90 ? -13.895 -8.067 1.095 1.00 88.06 90 TRP A O 1
ATOM 737 N N . SER A 1 91 ? -15.663 -7.547 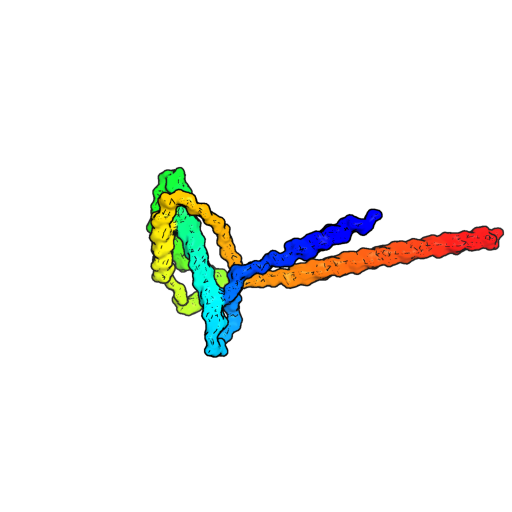2.367 1.00 84.06 91 SER A N 1
ATOM 738 C CA . SER A 1 91 ? -16.518 -8.617 1.836 1.00 84.06 91 SER A CA 1
ATOM 739 C C . SER A 1 91 ? -17.225 -8.270 0.523 1.00 84.06 91 SER A C 1
ATOM 741 O O . SER A 1 91 ? -17.738 -9.176 -0.130 1.00 84.06 91 SER A O 1
ATOM 743 N N . GLY A 1 92 ? -17.282 -6.988 0.149 1.00 80.62 92 GLY A N 1
ATOM 744 C CA . GLY A 1 92 ? -17.918 -6.519 -1.085 1.00 80.62 92 GLY A CA 1
ATOM 745 C C . GLY A 1 92 ? -16.945 -6.200 -2.223 1.00 80.62 92 GLY A C 1
ATOM 746 O O . GLY A 1 92 ? -17.352 -6.209 -3.384 1.00 80.62 92 GLY A O 1
ATOM 747 N N . GLU A 1 93 ? -15.680 -5.910 -1.914 1.00 75.94 93 GLU A N 1
ATOM 748 C CA . GLU A 1 93 ? -14.661 -5.560 -2.905 1.00 75.94 93 GLU A CA 1
ATOM 749 C C . GLU A 1 93 ? -14.169 -6.815 -3.643 1.00 75.94 93 GLU A C 1
ATOM 751 O O . GLU A 1 93 ? -13.704 -7.771 -3.025 1.00 75.94 93 GLU A O 1
ATOM 756 N N . LYS A 1 94 ? -14.233 -6.807 -4.978 1.00 66.94 94 LYS A N 1
ATOM 757 C CA . LYS A 1 94 ? -13.555 -7.814 -5.804 1.00 66.94 94 LYS A CA 1
ATOM 758 C C . LYS A 1 94 ? -12.141 -7.307 -6.105 1.00 66.94 94 LYS A C 1
ATOM 760 O O . LYS A 1 94 ? -12.032 -6.207 -6.650 1.00 66.94 94 LYS A O 1
ATOM 765 N N . PRO A 1 95 ? -11.064 -8.046 -5.778 1.00 63.66 95 PRO A N 1
ATOM 766 C CA . PRO A 1 95 ? -9.716 -7.627 -6.145 1.00 63.66 95 PRO A CA 1
ATOM 767 C C . PRO A 1 95 ? -9.634 -7.459 -7.663 1.00 63.66 95 PRO A C 1
ATOM 769 O O . PRO A 1 95 ? -10.099 -8.319 -8.405 1.00 63.66 95 PRO A O 1
ATOM 772 N N . SER A 1 96 ? -9.033 -6.368 -8.142 1.00 58.47 96 SER A N 1
ATOM 773 C CA . SER A 1 96 ? -9.022 -6.049 -9.576 1.00 58.47 96 SER A CA 1
ATOM 774 C C . SER A 1 96 ? -8.300 -7.088 -10.444 1.00 58.47 96 SER A C 1
ATOM 776 O O . SER A 1 96 ? -8.562 -7.132 -11.639 1.00 58.47 96 SER A O 1
ATOM 778 N N . ASN A 1 97 ? -7.412 -7.904 -9.859 1.00 59.66 97 ASN A N 1
ATOM 779 C CA . ASN A 1 97 ? -6.513 -8.818 -10.579 1.00 59.66 97 ASN A CA 1
ATOM 780 C C . ASN A 1 97 ? -6.360 -10.212 -9.929 1.00 59.66 97 ASN A C 1
ATOM 782 O O . ASN A 1 97 ? -5.485 -10.971 -10.337 1.00 59.66 97 ASN A O 1
ATOM 786 N N . ILE A 1 98 ? -7.130 -10.535 -8.885 1.00 63.31 98 ILE A N 1
ATOM 787 C CA . ILE A 1 98 ? -7.058 -11.833 -8.193 1.00 63.31 98 ILE A CA 1
ATOM 788 C C . ILE A 1 98 ? -8.492 -12.310 -7.995 1.00 63.31 98 ILE A C 1
ATOM 790 O O . ILE A 1 98 ? -9.199 -11.814 -7.117 1.00 63.31 98 ILE A O 1
ATOM 794 N N . GLU A 1 99 ? -8.929 -13.236 -8.840 1.00 62.62 99 GLU A N 1
ATOM 795 C CA . GLU A 1 99 ? -10.189 -13.941 -8.632 1.00 62.62 99 GLU A CA 1
ATOM 796 C C . GLU A 1 99 ? -9.955 -14.997 -7.548 1.00 62.62 99 GLU A C 1
ATOM 798 O O . GLU A 1 99 ? -9.066 -15.842 -7.659 1.00 62.62 99 GLU A O 1
ATOM 803 N N . ASP A 1 100 ? -10.708 -14.901 -6.452 1.00 66.88 100 ASP A N 1
ATOM 804 C CA . ASP A 1 100 ? -10.684 -15.893 -5.376 1.00 66.88 100 ASP A CA 1
ATOM 805 C C . ASP A 1 100 ? -11.519 -17.116 -5.787 1.00 66.88 100 ASP A C 1
ATOM 807 O O . ASP A 1 100 ? -12.589 -17.375 -5.235 1.00 66.88 100 ASP A O 1
ATOM 811 N N . GLU A 1 101 ? -11.054 -17.821 -6.821 1.00 64.94 101 GLU A N 1
ATOM 812 C CA . GLU A 1 101 ? -11.721 -18.994 -7.407 1.00 64.94 101 GLU A CA 1
ATOM 813 C C . GLU A 1 101 ? -11.915 -20.122 -6.378 1.00 64.94 101 GLU A C 1
ATOM 815 O O . GLU A 1 101 ? -12.918 -20.836 -6.401 1.00 64.94 101 GLU A O 1
ATOM 820 N N . ASP A 1 102 ? -10.984 -20.238 -5.427 1.00 69.38 102 ASP A N 1
ATOM 821 C CA . ASP A 1 102 ? -10.959 -21.301 -4.417 1.00 69.38 102 ASP A CA 1
ATOM 822 C C . ASP A 1 102 ? -11.615 -20.899 -3.080 1.00 69.38 102 ASP A C 1
ATOM 824 O O . ASP A 1 102 ? -11.670 -21.704 -2.146 1.00 69.38 102 ASP A O 1
ATOM 828 N N . GLY A 1 103 ? -12.107 -19.661 -2.948 1.00 73.00 103 GLY A N 1
ATOM 829 C CA . GLY A 1 103 ? -12.662 -19.153 -1.688 1.00 73.00 103 GLY A CA 1
ATOM 830 C C . GLY A 1 103 ? -11.642 -19.144 -0.541 1.00 73.00 103 GLY A C 1
ATOM 831 O O . GLY A 1 103 ? -11.988 -19.413 0.616 1.00 73.00 103 GLY A O 1
ATOM 832 N N . MET A 1 104 ? -10.376 -18.860 -0.860 1.00 73.31 104 MET A N 1
ATOM 833 C CA . MET A 1 104 ? -9.263 -18.746 0.083 1.00 73.31 104 MET A CA 1
ATOM 834 C C . MET A 1 104 ? -9.531 -17.680 1.148 1.00 73.31 104 MET A C 1
ATOM 836 O O . MET A 1 104 ? -9.063 -17.795 2.284 1.00 73.31 104 MET A O 1
ATOM 840 N N . THR A 1 105 ? -10.309 -16.650 0.810 1.00 80.00 105 THR A N 1
ATOM 841 C CA . THR A 1 105 ? -10.734 -15.610 1.739 1.00 80.00 105 THR A CA 1
ATOM 842 C C . THR A 1 105 ? -12.226 -15.699 2.038 1.00 80.00 105 THR A C 1
ATOM 844 O O . THR A 1 105 ? -13.056 -16.040 1.204 1.00 80.00 105 THR A O 1
ATOM 847 N N . ASN A 1 106 ? -12.599 -15.420 3.289 1.00 83.94 106 ASN A N 1
ATOM 848 C CA . ASN A 1 106 ? -13.992 -15.495 3.712 1.00 83.94 106 ASN A CA 1
ATOM 849 C C . ASN A 1 106 ? -14.335 -14.400 4.723 1.00 83.94 106 ASN A C 1
ATOM 851 O O . ASN A 1 106 ? -13.473 -13.824 5.391 1.00 83.94 106 ASN A O 1
ATOM 855 N N . LYS A 1 107 ? -15.638 -14.154 4.894 1.00 86.44 107 LYS A N 1
ATOM 856 C CA . LYS A 1 107 ? -16.145 -13.135 5.824 1.00 86.44 107 LYS A CA 1
ATOM 857 C C . LYS A 1 107 ? -15.652 -13.336 7.262 1.00 86.44 107 LYS A C 1
ATOM 859 O O . LYS A 1 107 ? -15.457 -12.355 7.978 1.00 86.44 107 LYS A O 1
ATOM 864 N N . ARG A 1 108 ? -15.439 -14.583 7.701 1.00 89.38 108 ARG A N 1
ATOM 865 C CA . ARG A 1 108 ? -14.934 -14.882 9.051 1.00 89.38 108 ARG A CA 1
ATOM 866 C C . ARG A 1 108 ? -13.496 -14.391 9.217 1.00 89.38 108 ARG A C 1
ATOM 868 O O . ARG A 1 108 ? -13.216 -13.724 10.207 1.00 89.38 108 ARG A O 1
ATOM 875 N N . LEU A 1 109 ? -12.629 -14.650 8.240 1.00 88.69 109 LEU A N 1
ATOM 876 C CA . LEU A 1 109 ? -11.252 -14.160 8.216 1.00 88.69 109 LEU A CA 1
ATOM 877 C C . LEU A 1 109 ? -11.219 -12.628 8.287 1.00 88.69 109 LEU A C 1
ATOM 879 O O . LEU A 1 109 ? -10.548 -12.067 9.149 1.00 88.69 109 LEU A O 1
ATOM 883 N N . TYR A 1 110 ? -12.014 -11.953 7.453 1.00 89.19 110 TYR A N 1
ATOM 884 C CA . TYR A 1 110 ? -12.126 -10.492 7.482 1.00 89.19 110 TYR A CA 1
ATOM 885 C C . TYR A 1 110 ? -12.610 -9.963 8.831 1.00 89.19 110 TYR A C 1
ATOM 887 O O . TYR A 1 110 ? -12.096 -8.958 9.312 1.00 89.19 110 TYR A O 1
ATOM 895 N N . THR A 1 111 ? -13.571 -10.648 9.457 1.00 91.06 111 THR A N 1
ATOM 896 C CA . THR A 1 111 ? -14.108 -10.254 10.767 1.00 91.06 111 THR A CA 1
ATOM 897 C C . THR A 1 111 ? -13.031 -10.285 11.846 1.00 91.06 111 THR A C 1
ATOM 899 O O . THR A 1 111 ? -12.911 -9.325 12.605 1.00 91.06 111 THR A O 1
ATOM 902 N N . GLU A 1 112 ? -12.233 -11.353 11.909 1.00 93.00 112 GLU A N 1
ATOM 903 C CA . GLU A 1 112 ? -11.179 -11.459 12.921 1.00 93.00 112 GLU A CA 1
ATOM 904 C C . GLU A 1 112 ? -10.054 -10.450 12.679 1.00 93.00 112 GLU A C 1
ATOM 906 O O . GLU A 1 112 ? -9.667 -9.735 13.602 1.00 93.00 112 GLU A O 1
ATOM 911 N N . ILE A 1 113 ? -9.597 -10.301 11.430 1.00 92.88 113 ILE A N 1
ATOM 912 C CA . ILE A 1 113 ? -8.549 -9.329 11.095 1.00 92.88 113 ILE A CA 1
ATOM 913 C C . ILE A 1 113 ? -9.022 -7.899 11.396 1.00 92.88 113 ILE A C 1
ATOM 915 O O . ILE A 1 113 ? -8.312 -7.142 12.058 1.00 92.88 113 ILE A O 1
ATOM 919 N N . ALA A 1 114 ? -10.226 -7.516 10.957 1.00 92.44 114 ALA A N 1
ATOM 920 C CA . ALA A 1 114 ? -10.757 -6.175 11.193 1.00 92.44 114 ALA A CA 1
ATOM 921 C C . ALA A 1 114 ? -10.913 -5.880 12.692 1.00 92.44 114 ALA A C 1
ATOM 923 O O . ALA A 1 114 ? -10.566 -4.783 13.138 1.00 92.44 114 ALA A O 1
ATOM 924 N N . ARG A 1 115 ? -11.377 -6.863 13.480 1.00 92.50 115 ARG A N 1
ATOM 925 C CA . ARG A 1 115 ? -11.489 -6.742 14.939 1.00 92.50 115 ARG A CA 1
ATOM 926 C C . ARG A 1 115 ? -10.123 -6.498 15.580 1.00 92.50 115 ARG A C 1
ATOM 928 O O . ARG A 1 115 ? -9.989 -5.523 16.317 1.00 92.50 115 ARG A O 1
ATOM 935 N N . SER A 1 116 ? -9.120 -7.323 15.276 1.00 93.88 116 SER A N 1
ATOM 936 C CA . SER A 1 116 ? -7.773 -7.177 15.845 1.00 93.88 116 SER A CA 1
ATOM 937 C C . SER A 1 116 ? -7.123 -5.843 15.471 1.00 93.88 116 SER A C 1
ATOM 939 O O . SER A 1 116 ? -6.502 -5.194 16.312 1.00 93.88 116 SER A O 1
ATOM 941 N N . LEU A 1 117 ? -7.300 -5.380 14.230 1.00 94.25 117 LEU A N 1
ATOM 942 C CA . LEU A 1 117 ? -6.771 -4.081 13.812 1.00 94.25 117 LEU A CA 1
ATOM 943 C C . LEU A 1 117 ? -7.466 -2.921 14.535 1.00 94.25 117 LEU A C 1
ATOM 945 O O . LEU A 1 117 ? -6.801 -1.971 14.939 1.00 94.25 117 LEU A O 1
ATOM 949 N N . LEU A 1 118 ? -8.784 -2.978 14.732 1.00 93.50 118 LEU A N 1
ATOM 950 C CA . LEU A 1 118 ? -9.517 -1.911 15.423 1.00 93.50 118 LEU A CA 1
ATOM 951 C C . LEU A 1 118 ? -9.280 -1.877 16.927 1.00 93.50 118 LEU A C 1
ATOM 953 O O . LEU A 1 118 ? -9.313 -0.798 17.520 1.00 93.50 118 LEU A O 1
ATOM 957 N N . GLU A 1 119 ? -8.998 -3.022 17.539 1.00 93.81 119 GLU A N 1
ATOM 958 C CA . GLU A 1 119 ? -8.514 -3.075 18.914 1.00 93.81 119 GLU A CA 1
ATOM 959 C C . GLU A 1 119 ? -7.191 -2.308 19.046 1.00 93.81 119 GLU A C 1
ATOM 961 O O . GLU A 1 119 ? -7.094 -1.388 19.862 1.00 93.81 119 GLU A O 1
ATOM 966 N N . ALA A 1 120 ? -6.242 -2.542 18.132 1.00 92.00 120 ALA A N 1
ATOM 967 C CA . ALA A 1 120 ? -5.005 -1.767 18.076 1.00 92.00 120 ALA A CA 1
ATOM 968 C C . ALA A 1 120 ? -5.258 -0.265 17.828 1.00 92.00 120 ALA A C 1
ATOM 970 O O . ALA A 1 120 ? -4.586 0.585 18.415 1.00 92.00 120 ALA A O 1
ATOM 971 N N . VAL A 1 121 ? -6.242 0.107 17.002 1.00 91.50 121 VAL A N 1
ATOM 972 C CA . VAL A 1 121 ? -6.626 1.520 16.807 1.00 91.50 121 VAL A CA 1
ATOM 973 C C . VAL A 1 121 ? -7.115 2.139 18.116 1.00 91.50 121 VAL A C 1
ATOM 975 O O . VAL A 1 121 ? -6.678 3.233 18.484 1.00 91.50 121 VAL A O 1
ATOM 978 N N . LYS A 1 122 ? -7.999 1.444 18.837 1.00 91.75 122 LYS A N 1
ATOM 979 C CA . LYS A 1 122 ? -8.575 1.912 20.102 1.00 91.75 122 LYS A CA 1
ATOM 980 C C . LYS A 1 122 ? -7.501 2.148 21.164 1.00 91.75 122 LYS A C 1
ATOM 982 O O . LYS A 1 122 ? -7.592 3.123 21.899 1.00 91.75 122 LYS A O 1
ATOM 987 N N . GLU A 1 123 ? -6.471 1.310 21.219 1.00 91.75 123 GLU A N 1
ATOM 988 C CA . GLU A 1 123 ? -5.349 1.470 22.155 1.00 91.75 123 GLU A CA 1
ATOM 989 C C . GLU A 1 123 ? -4.418 2.641 21.810 1.00 91.75 123 GLU A C 1
ATOM 991 O O . GLU A 1 123 ? -3.747 3.197 22.683 1.00 91.75 123 GLU A O 1
ATOM 996 N N . ASN A 1 124 ? -4.340 3.018 20.532 1.00 89.31 124 ASN A N 1
ATOM 997 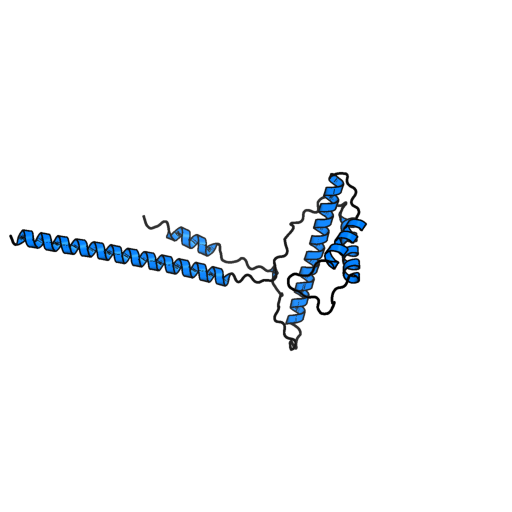C CA . ASN A 1 124 ? -3.407 4.038 20.055 1.00 89.31 124 ASN A CA 1
ATOM 998 C C . ASN A 1 124 ? -4.060 5.410 19.824 1.00 89.31 124 ASN A C 1
ATOM 1000 O O . ASN A 1 124 ? -3.343 6.399 19.683 1.00 89.31 124 ASN A O 1
ATOM 1004 N N . VAL A 1 125 ? -5.394 5.509 19.834 1.00 88.31 125 VAL A N 1
ATOM 1005 C CA . VAL A 1 125 ? -6.117 6.762 19.550 1.00 88.31 125 VAL A CA 1
ATOM 1006 C C . VAL A 1 125 ? -5.811 7.888 20.542 1.00 88.31 125 VAL A C 1
ATOM 1008 O O . VAL A 1 125 ? -5.790 9.054 20.153 1.00 88.31 125 VAL A O 1
ATOM 1011 N N . ASP A 1 126 ? -5.564 7.557 21.809 1.00 85.94 126 ASP A N 1
ATOM 1012 C CA . ASP A 1 126 ? -5.326 8.538 22.875 1.00 85.94 126 ASP A CA 1
ATOM 1013 C C . ASP A 1 126 ? -3.855 8.960 22.991 1.00 85.94 126 ASP A C 1
ATOM 1015 O O . ASP A 1 126 ? -3.529 9.860 23.764 1.00 85.94 126 ASP A O 1
ATOM 1019 N N . LYS A 1 127 ? -2.959 8.353 22.202 1.00 85.25 127 LYS A N 1
ATOM 1020 C CA . LYS A 1 127 ? -1.539 8.708 22.196 1.00 85.25 127 LYS A CA 1
ATOM 1021 C C . LYS A 1 127 ? -1.325 9.989 21.372 1.00 85.25 127 LYS A C 1
ATOM 1023 O O . LYS A 1 127 ? -1.660 10.001 20.181 1.00 85.25 127 LYS A O 1
ATOM 1028 N N . PRO A 1 128 ? -0.781 11.069 21.963 1.00 66.44 128 PRO A N 1
ATOM 1029 C CA . PRO A 1 128 ? -0.399 12.252 21.201 1.00 66.44 128 PRO A CA 1
ATOM 1030 C C . PRO A 1 128 ? 0.758 11.907 20.245 1.00 66.44 128 PRO A C 1
ATOM 1032 O O . PRO A 1 128 ? 1.628 11.110 20.583 1.00 66.44 128 PRO A O 1
ATOM 1035 N N . ASP A 1 129 ? 0.754 12.504 19.050 1.00 58.59 129 ASP A N 1
ATOM 1036 C CA . ASP A 1 129 ? 1.849 12.457 18.065 1.00 58.59 129 ASP A CA 1
ATOM 1037 C C . ASP A 1 129 ? 2.153 11.124 17.347 1.00 58.59 129 ASP A C 1
ATOM 1039 O O . ASP A 1 129 ? 3.315 10.795 17.101 1.00 58.59 129 ASP A O 1
ATOM 1043 N N . LEU A 1 130 ? 1.142 10.408 16.829 1.00 64.31 130 LEU A N 1
ATOM 1044 C CA . LEU A 1 130 ? 1.390 9.450 15.732 1.00 64.31 130 LEU A CA 1
ATOM 1045 C C . LEU A 1 130 ? 1.667 10.193 14.407 1.00 64.31 130 LEU A C 1
ATOM 1047 O O . LEU A 1 130 ? 0.864 10.201 13.467 1.00 64.31 130 LEU A O 1
ATOM 1051 N N . LYS A 1 131 ? 2.837 10.830 14.322 1.00 57.66 131 LYS A N 1
ATOM 1052 C CA . LYS A 1 131 ? 3.403 11.336 13.070 1.00 57.66 131 LYS A CA 1
ATOM 1053 C C . LYS A 1 131 ? 4.035 10.151 12.343 1.00 57.66 131 LYS A C 1
ATOM 1055 O O . LYS A 1 131 ? 5.090 9.657 12.729 1.00 57.66 131 LYS A O 1
ATOM 1060 N N . HIS A 1 132 ? 3.363 9.663 11.311 1.00 58.81 132 HIS A N 1
ATOM 1061 C CA . HIS A 1 132 ? 3.931 8.677 10.402 1.00 58.81 132 HIS A CA 1
ATOM 1062 C C . HIS A 1 132 ? 3.724 9.160 8.979 1.00 58.81 132 HIS A C 1
ATOM 1064 O O . HIS A 1 132 ? 2.671 9.705 8.645 1.00 58.81 132 HIS A O 1
ATOM 1070 N N . ASN A 1 133 ? 4.757 8.985 8.164 1.00 58.28 133 ASN A N 1
ATOM 1071 C CA . ASN A 1 133 ? 4.672 9.232 6.739 1.00 58.28 133 ASN A CA 1
ATOM 1072 C C . ASN A 1 133 ? 3.802 8.116 6.161 1.00 58.28 133 ASN A C 1
ATOM 1074 O O . ASN A 1 133 ? 4.202 6.953 6.186 1.00 58.28 133 ASN A O 1
ATOM 1078 N N . LEU A 1 134 ? 2.596 8.452 5.696 1.00 59.78 134 LEU A N 1
ATOM 1079 C CA . LEU A 1 134 ? 1.783 7.517 4.928 1.00 59.78 134 LEU A CA 1
ATOM 1080 C C . LEU A 1 134 ? 2.531 7.249 3.623 1.00 59.78 134 LEU A C 1
ATOM 1082 O O . LEU A 1 134 ? 2.499 8.062 2.703 1.00 59.78 134 LEU A O 1
ATOM 1086 N N . MET A 1 135 ? 3.247 6.133 3.559 1.00 57.25 135 MET A N 1
ATOM 1087 C CA . MET A 1 135 ? 3.893 5.694 2.334 1.00 57.25 135 MET A CA 1
ATOM 1088 C C . MET A 1 135 ? 2.899 4.797 1.606 1.00 57.25 135 MET A C 1
ATOM 1090 O O . MET A 1 135 ? 2.544 3.741 2.116 1.00 57.25 135 MET A O 1
ATOM 1094 N N . CYS A 1 136 ? 2.353 5.243 0.475 1.00 58.66 136 CYS A N 1
ATOM 1095 C CA . CYS A 1 136 ? 1.441 4.405 -0.302 1.00 58.66 136 CYS A CA 1
ATOM 1096 C C . CYS A 1 136 ? 2.177 3.128 -0.740 1.00 58.66 136 CYS A C 1
ATOM 1098 O O . CYS A 1 136 ? 3.330 3.237 -1.168 1.00 58.66 136 CYS A O 1
ATOM 1100 N N . PRO A 1 137 ? 1.545 1.943 -0.650 1.00 58.53 137 PRO A N 1
ATOM 1101 C CA . PRO A 1 137 ? 2.159 0.718 -1.137 1.00 58.53 137 PRO A CA 1
ATOM 1102 C C . PRO A 1 137 ? 2.475 0.888 -2.623 1.00 58.53 137 PRO A C 1
ATOM 1104 O O . PRO A 1 137 ? 1.586 1.145 -3.436 1.00 58.53 137 PRO A O 1
ATOM 1107 N N . GLN A 1 138 ? 3.757 0.800 -2.971 1.00 58.00 138 GLN A N 1
ATOM 1108 C CA . GLN A 1 138 ? 4.171 0.725 -4.365 1.00 58.00 138 GLN A CA 1
ATOM 1109 C C . GLN A 1 138 ? 3.779 -0.660 -4.888 1.00 58.00 138 GLN A C 1
ATOM 1111 O O . GLN A 1 138 ? 3.963 -1.663 -4.195 1.00 58.00 138 GLN A O 1
ATOM 1116 N N . GLY A 1 139 ? 3.187 -0.725 -6.081 1.00 55.00 139 GLY A N 1
ATOM 1117 C CA . GLY A 1 139 ? 2.844 -2.007 -6.696 1.00 55.00 139 GLY A CA 1
ATOM 1118 C C . GLY A 1 139 ? 4.095 -2.866 -6.912 1.00 55.00 139 GLY A C 1
ATOM 1119 O O . GLY A 1 139 ? 5.162 -2.328 -7.197 1.00 55.00 139 GLY A O 1
ATOM 1120 N N . CYS A 1 140 ? 3.962 -4.199 -6.820 1.00 52.09 140 CYS A N 1
ATOM 1121 C CA . CYS A 1 140 ? 5.046 -5.131 -7.186 1.00 52.09 140 CYS A CA 1
ATOM 1122 C C . CYS A 1 140 ? 5.332 -5.141 -8.710 1.00 52.09 140 CYS A C 1
ATOM 1124 O O . CYS A 1 140 ? 6.218 -5.841 -9.193 1.00 52.09 140 CYS A O 1
ATOM 1126 N N . GLU A 1 141 ? 4.624 -4.330 -9.499 1.00 49.34 141 GLU A N 1
ATOM 1127 C CA . GLU A 1 141 ? 4.921 -4.182 -10.915 1.00 49.34 141 GLU A CA 1
ATOM 1128 C C . GLU A 1 141 ? 6.262 -3.459 -11.081 1.00 49.34 141 GLU A C 1
ATOM 1130 O O . GLU A 1 141 ? 6.386 -2.248 -10.882 1.00 49.34 141 GLU A O 1
ATOM 1135 N N . HIS A 1 142 ? 7.293 -4.235 -11.416 1.00 48.59 142 HIS A N 1
ATOM 1136 C CA . HIS A 1 142 ? 8.594 -3.716 -11.795 1.00 48.59 142 HIS A CA 1
ATOM 1137 C C . HIS A 1 142 ? 8.413 -2.845 -13.041 1.00 48.59 142 HIS A C 1
ATOM 1139 O O . HIS A 1 142 ? 8.417 -3.339 -14.170 1.00 48.59 142 HIS A O 1
ATOM 1145 N N . SER A 1 143 ? 8.222 -1.538 -12.844 1.00 51.31 143 SER A N 1
ATOM 1146 C CA . SER A 1 143 ? 8.211 -0.580 -13.941 1.00 51.31 143 SER A CA 1
ATOM 1147 C C . SER A 1 143 ? 9.595 -0.617 -14.573 1.00 51.31 143 SER A C 1
ATOM 1149 O O . SER A 1 143 ? 10.564 -0.077 -14.033 1.00 51.31 143 SER A O 1
ATOM 1151 N N . SER A 1 144 ? 9.697 -1.334 -15.692 1.00 55.22 144 SER A N 1
ATOM 1152 C CA . SER A 1 144 ? 10.926 -1.499 -16.453 1.00 55.22 144 SER A CA 1
ATOM 1153 C C . SER A 1 144 ? 11.364 -0.135 -16.980 1.00 55.22 144 SER A C 1
ATOM 1155 O O . SER A 1 144 ? 11.056 0.276 -18.102 1.00 55.22 144 SER A O 1
ATOM 1157 N N . ARG A 1 145 ? 12.132 0.587 -16.156 1.00 67.06 145 ARG A N 1
ATOM 1158 C CA . ARG A 1 145 ? 12.778 1.849 -16.535 1.00 67.06 145 ARG A CA 1
ATOM 1159 C C . ARG A 1 145 ? 13.680 1.662 -17.756 1.00 67.06 145 ARG A C 1
ATOM 1161 O O . ARG A 1 145 ? 13.998 2.642 -18.417 1.00 67.06 145 ARG A O 1
ATOM 1168 N N . HIS A 1 146 ? 14.067 0.428 -18.093 1.00 71.94 146 HIS A N 1
ATOM 1169 C CA . HIS A 1 146 ? 14.803 0.103 -19.314 1.00 71.94 146 HIS A CA 1
ATOM 1170 C C . HIS A 1 146 ? 14.121 0.612 -20.585 1.00 71.94 146 HIS A C 1
ATOM 1172 O O . HIS A 1 146 ? 14.810 1.156 -21.443 1.00 71.94 146 HIS A O 1
ATOM 1178 N N . TRP A 1 147 ? 12.793 0.520 -20.705 1.00 71.19 147 TRP A N 1
ATOM 1179 C CA . TRP A 1 147 ? 12.108 1.062 -21.884 1.00 71.19 147 TRP A CA 1
ATOM 1180 C C . TRP A 1 147 ? 12.216 2.592 -21.955 1.00 71.19 147 TRP A C 1
ATOM 1182 O O . TRP A 1 147 ? 12.525 3.139 -23.014 1.00 71.19 147 TRP A O 1
ATOM 1192 N N . MET A 1 148 ? 12.069 3.282 -20.817 1.00 71.00 148 MET A N 1
ATOM 1193 C CA . MET A 1 148 ? 12.287 4.732 -20.743 1.00 71.00 148 MET A CA 1
ATOM 1194 C C . MET A 1 148 ? 13.727 5.108 -21.119 1.00 71.00 148 MET A C 1
ATOM 1196 O O . MET A 1 148 ? 13.938 6.060 -21.867 1.00 71.00 148 MET A O 1
ATOM 1200 N N . TRP A 1 149 ? 14.719 4.336 -20.673 1.00 80.12 149 TRP A N 1
ATOM 1201 C CA . TRP A 1 149 ? 16.123 4.548 -21.031 1.00 80.12 149 TRP A CA 1
ATOM 1202 C C . TRP A 1 149 ? 16.410 4.306 -22.515 1.00 80.12 149 TRP A C 1
ATOM 1204 O O . TRP A 1 149 ? 17.131 5.095 -23.126 1.00 80.12 149 TRP A O 1
ATOM 1214 N N . MET A 1 150 ? 15.810 3.276 -23.121 1.00 76.56 150 MET A N 1
ATOM 1215 C CA . MET A 1 150 ? 15.913 3.047 -24.566 1.00 76.56 150 MET A CA 1
ATOM 1216 C C . MET A 1 150 ? 15.260 4.177 -25.368 1.00 76.56 150 MET A C 1
ATOM 1218 O O . MET A 1 150 ? 15.820 4.617 -26.372 1.00 76.56 150 MET A O 1
ATOM 1222 N N . PHE A 1 151 ? 14.123 4.704 -24.903 1.00 82.38 151 PHE A N 1
ATOM 1223 C CA . PHE A 1 151 ? 13.459 5.844 -25.533 1.00 82.38 151 PHE A CA 1
ATOM 1224 C C . PHE A 1 151 ? 14.322 7.112 -25.478 1.00 82.38 151 PHE A C 1
ATOM 1226 O O . PHE A 1 151 ? 14.529 7.767 -26.501 1.00 82.38 151 PHE A O 1
ATOM 1233 N N . ILE A 1 152 ? 14.891 7.423 -24.307 1.00 85.62 152 ILE A N 1
ATOM 1234 C CA . ILE A 1 152 ? 15.792 8.571 -24.127 1.00 85.62 152 ILE A CA 1
ATOM 1235 C C . ILE A 1 152 ? 17.038 8.422 -25.011 1.00 85.62 152 ILE A C 1
ATOM 1237 O O . ILE A 1 152 ? 17.409 9.363 -25.714 1.00 85.62 152 ILE A O 1
ATOM 1241 N N . GLY A 1 153 ? 17.652 7.235 -25.039 1.00 87.12 153 GLY A N 1
ATOM 1242 C CA . GLY A 1 153 ? 18.798 6.952 -25.906 1.00 87.12 153 GLY A CA 1
ATOM 1243 C C . GLY A 1 153 ? 18.476 7.160 -27.389 1.00 87.12 153 GLY A C 1
ATOM 1244 O O . GLY A 1 153 ? 19.215 7.848 -28.094 1.00 87.12 153 GLY A O 1
ATOM 1245 N N . SER A 1 154 ? 17.332 6.645 -27.850 1.00 88.81 154 SER A N 1
ATOM 1246 C CA . SER A 1 154 ? 16.868 6.811 -29.234 1.00 88.81 154 SER A CA 1
ATOM 1247 C C . SER A 1 154 ? 16.629 8.279 -29.598 1.00 88.81 154 SER A C 1
ATOM 1249 O O . SER A 1 154 ? 17.009 8.725 -30.686 1.00 88.81 154 SER A O 1
ATOM 1251 N N . ALA A 1 155 ? 16.032 9.057 -28.692 1.00 86.19 155 ALA A N 1
ATOM 1252 C CA . ALA A 1 155 ? 15.792 10.481 -28.907 1.00 86.19 155 ALA A CA 1
ATOM 1253 C C . ALA A 1 155 ? 17.110 11.260 -29.071 1.00 86.19 155 ALA A C 1
ATOM 1255 O O . ALA A 1 155 ? 17.234 12.072 -29.988 1.00 86.19 155 ALA A O 1
ATOM 1256 N N . ILE A 1 156 ? 18.124 10.964 -28.250 1.00 89.75 156 ILE A N 1
ATOM 1257 C CA . ILE A 1 156 ? 19.446 11.606 -28.337 1.00 89.75 156 ILE A CA 1
ATOM 1258 C C . ILE A 1 156 ? 20.118 11.301 -29.678 1.00 89.75 156 ILE A C 1
ATOM 1260 O O . ILE A 1 156 ? 20.577 12.221 -30.357 1.00 89.75 156 ILE A O 1
ATOM 1264 N N . VAL A 1 157 ? 20.143 10.031 -30.091 1.00 89.81 157 VAL A N 1
ATOM 1265 C CA . VAL A 1 157 ? 20.735 9.626 -31.377 1.00 89.81 157 VAL A CA 1
ATOM 1266 C C . VAL A 1 157 ? 20.032 10.330 -32.541 1.00 89.81 157 VAL A C 1
ATOM 1268 O O . VAL A 1 157 ? 20.692 10.859 -33.436 1.00 89.81 157 VAL A O 1
ATOM 1271 N N . THR A 1 158 ? 18.703 10.429 -32.491 1.00 90.62 158 THR A N 1
ATOM 1272 C CA . THR A 1 158 ? 17.908 11.121 -33.517 1.00 90.62 158 THR A CA 1
ATOM 1273 C C . THR A 1 158 ? 18.241 12.616 -33.588 1.00 90.62 158 THR A C 1
ATOM 1275 O O . THR A 1 158 ? 18.420 13.162 -34.679 1.00 90.62 158 THR A O 1
ATOM 1278 N N . CYS A 1 159 ? 18.406 13.284 -32.444 1.00 86.94 159 CYS A N 1
ATOM 1279 C CA . CYS A 1 159 ? 18.826 14.688 -32.387 1.00 86.94 159 CYS A CA 1
ATOM 1280 C C . CYS A 1 159 ? 20.238 14.904 -32.962 1.00 86.94 159 CYS A C 1
ATOM 1282 O O . CYS A 1 159 ? 20.488 15.896 -33.648 1.00 86.94 159 CYS A O 1
ATOM 1284 N N . ILE A 1 160 ? 21.165 13.971 -32.727 1.00 90.50 160 ILE A N 1
ATOM 1285 C CA . ILE A 1 160 ? 22.527 14.050 -33.276 1.00 90.50 160 ILE A CA 1
ATOM 1286 C C . ILE A 1 160 ? 22.499 13.891 -34.798 1.00 90.50 160 ILE A C 1
ATOM 1288 O O . ILE A 1 160 ? 23.089 14.704 -35.511 1.00 90.50 160 ILE A O 1
ATOM 1292 N N . ILE A 1 161 ? 21.786 12.883 -35.308 1.00 90.00 161 ILE A N 1
ATOM 1293 C CA . ILE A 1 161 ? 21.701 12.618 -36.750 1.00 90.00 161 ILE A CA 1
ATOM 1294 C C . ILE A 1 161 ? 21.050 13.795 -37.480 1.00 90.00 161 ILE A C 1
ATOM 1296 O O . ILE A 1 161 ? 21.569 14.251 -38.497 1.00 90.00 161 ILE A O 1
ATOM 1300 N N . THR A 1 162 ? 19.951 14.333 -36.951 1.00 89.31 162 THR A N 1
ATOM 1301 C CA . THR A 1 162 ? 19.273 15.490 -37.558 1.00 89.31 162 THR A CA 1
ATOM 1302 C C . THR A 1 162 ? 20.165 16.734 -37.565 1.00 89.31 162 THR A C 1
ATOM 1304 O O . THR A 1 162 ? 20.271 17.395 -38.596 1.00 89.31 162 THR A O 1
ATOM 1307 N N . SER A 1 163 ? 20.889 17.009 -36.476 1.00 89.62 163 SER A N 1
ATOM 1308 C CA . SER A 1 163 ? 21.872 18.101 -36.413 1.00 89.62 163 SER A CA 1
ATOM 1309 C C . SER A 1 163 ? 22.997 17.951 -37.450 1.00 89.62 163 SER A C 1
ATOM 1311 O O . SER A 1 163 ? 23.346 18.909 -38.151 1.00 89.62 163 SER A O 1
ATOM 1313 N N . LEU A 1 164 ? 23.535 16.737 -37.615 1.00 92.56 164 LEU A N 1
ATOM 1314 C CA . LEU A 1 164 ? 24.563 16.446 -38.619 1.00 92.56 164 LEU A CA 1
ATOM 1315 C C . LEU A 1 164 ? 24.034 16.627 -40.044 1.00 92.56 164 LEU A C 1
ATOM 1317 O O . LEU A 1 164 ? 24.697 17.271 -40.856 1.00 92.56 164 LEU A O 1
ATOM 1321 N N . LEU A 1 165 ? 22.833 16.125 -40.338 1.00 91.31 165 LEU A N 1
ATOM 1322 C CA . LEU A 1 165 ? 22.202 16.278 -41.650 1.00 91.31 165 LEU A CA 1
ATOM 1323 C C . LEU A 1 165 ? 21.989 17.751 -42.003 1.00 91.31 165 LEU A C 1
ATOM 1325 O O . LEU A 1 165 ? 22.381 18.179 -43.087 1.00 91.31 165 LEU A O 1
ATOM 1329 N N . VAL A 1 166 ? 21.452 18.548 -41.076 1.00 91.81 166 VAL A N 1
ATOM 1330 C CA . VAL A 1 166 ? 21.281 19.997 -41.273 1.00 91.81 166 VAL A CA 1
ATOM 1331 C C . VAL A 1 166 ? 22.629 20.674 -41.526 1.00 91.81 166 VAL A C 1
ATOM 1333 O O . VAL A 1 166 ? 22.744 21.513 -42.419 1.00 91.81 166 VAL A O 1
ATOM 1336 N N . THR A 1 167 ? 23.671 20.288 -40.787 1.00 90.25 167 THR A N 1
ATOM 1337 C CA . THR A 1 167 ? 25.018 20.843 -40.976 1.00 90.25 167 THR A CA 1
ATOM 1338 C C . THR A 1 167 ? 25.564 20.524 -42.369 1.00 90.25 167 THR A C 1
ATOM 1340 O O . THR A 1 167 ? 26.071 21.419 -43.044 1.00 90.25 167 THR A O 1
ATOM 1343 N N . VAL A 1 168 ? 25.427 19.279 -42.834 1.00 92.56 168 VAL A N 1
ATOM 1344 C CA . VAL A 1 168 ? 25.873 18.858 -44.172 1.00 92.56 168 VAL A CA 1
ATOM 1345 C C . VAL A 1 168 ? 25.105 19.593 -45.270 1.00 92.56 168 VAL A C 1
ATOM 1347 O O . VAL A 1 168 ? 25.735 20.128 -46.180 1.00 92.56 168 VAL A O 1
ATOM 1350 N N . VAL A 1 169 ? 23.778 19.693 -45.165 1.00 93.12 169 VAL A N 1
ATOM 1351 C CA . VAL A 1 169 ? 22.945 20.433 -46.130 1.00 93.12 169 VAL A CA 1
ATOM 1352 C C . VAL A 1 169 ? 23.369 21.902 -46.204 1.00 93.12 169 VAL A C 1
ATOM 1354 O O . VAL A 1 169 ? 23.604 22.421 -47.294 1.00 93.12 169 VAL A O 1
ATOM 1357 N N . CYS A 1 170 ? 23.579 22.556 -45.058 1.00 88.69 170 CYS A N 1
ATOM 1358 C CA . CYS A 1 170 ? 24.078 23.932 -45.004 1.00 88.69 170 CYS A CA 1
ATOM 1359 C C . CYS A 1 170 ? 25.478 24.092 -45.627 1.00 88.69 170 CYS A C 1
ATOM 1361 O O . CYS A 1 170 ? 25.783 25.131 -46.216 1.00 88.69 170 CYS A O 1
ATOM 1363 N N . LEU A 1 171 ? 26.359 23.095 -45.489 1.00 90.00 171 LEU A N 1
ATOM 1364 C CA . LEU A 1 171 ? 27.692 23.124 -46.098 1.00 90.00 171 LEU A CA 1
ATOM 1365 C C . LEU A 1 171 ? 27.643 22.926 -47.616 1.00 90.00 171 LEU A C 1
ATOM 1367 O O . LEU A 1 171 ? 28.422 23.568 -48.323 1.00 90.00 171 LEU A O 1
ATOM 1371 N N . LEU A 1 172 ? 26.740 22.075 -48.108 1.00 90.69 172 LEU A N 1
ATOM 1372 C CA . LEU A 1 172 ? 26.526 21.861 -49.539 1.00 90.69 172 LEU A CA 1
ATOM 1373 C C . LEU A 1 172 ? 25.936 23.110 -50.205 1.00 90.69 172 LEU A C 1
ATOM 1375 O O . LEU A 1 172 ? 26.510 23.574 -51.185 1.00 90.69 172 LEU A O 1
ATOM 1379 N N . ASP A 1 173 ? 24.910 23.733 -49.614 1.00 90.38 173 ASP A N 1
ATOM 1380 C CA . ASP A 1 173 ? 24.339 25.003 -50.104 1.00 90.38 173 ASP A CA 1
ATOM 1381 C C . ASP A 1 173 ? 25.398 26.121 -50.166 1.00 90.38 173 ASP A C 1
ATOM 1383 O O . ASP A 1 173 ? 25.510 26.863 -51.143 1.00 90.38 173 ASP A O 1
ATOM 1387 N N . ARG A 1 174 ? 26.270 26.204 -49.150 1.00 88.75 174 ARG A N 1
ATOM 1388 C CA . ARG A 1 174 ? 27.393 27.157 -49.152 1.00 88.75 174 ARG A CA 1
ATOM 1389 C C . ARG A 1 174 ? 28.465 26.857 -50.199 1.00 88.75 174 ARG A C 1
ATOM 1391 O O . ARG A 1 174 ? 29.210 27.774 -50.548 1.00 88.75 174 ARG A O 1
ATOM 1398 N N . ARG A 1 175 ? 28.634 25.602 -50.624 1.00 90.25 175 ARG A N 1
ATOM 1399 C CA . ARG A 1 175 ? 29.563 25.254 -51.710 1.00 90.25 175 ARG A CA 1
ATOM 1400 C C . ARG A 1 175 ? 28.965 25.600 -53.062 1.00 90.25 175 ARG A C 1
ATOM 1402 O O . ARG A 1 175 ? 29.669 26.200 -53.864 1.00 90.25 175 ARG A O 1
ATOM 1409 N N . ASP A 1 176 ? 27.691 25.290 -53.263 1.00 90.69 176 ASP A N 1
ATOM 1410 C CA . ASP A 1 176 ? 26.986 25.550 -54.516 1.00 90.69 176 ASP A CA 1
ATOM 1411 C C . ASP A 1 176 ? 26.977 27.052 -54.842 1.00 90.69 176 ASP A C 1
ATOM 1413 O O . ASP A 1 176 ? 27.475 27.478 -55.882 1.00 90.69 176 ASP A O 1
ATOM 1417 N N . LYS A 1 177 ? 26.622 27.886 -53.853 1.00 88.75 177 LYS A N 1
ATOM 1418 C CA . LYS A 1 177 ? 26.715 29.354 -53.960 1.00 88.75 177 LYS A CA 1
ATOM 1419 C C . LYS A 1 177 ? 28.123 29.871 -54.261 1.00 88.75 177 LYS A C 1
ATOM 1421 O O . LYS A 1 177 ? 28.276 30.917 -54.878 1.00 88.75 177 LYS A O 1
ATOM 1426 N N . ARG A 1 178 ? 29.176 29.190 -53.790 1.00 88.88 178 ARG A N 1
ATOM 1427 C CA . ARG A 1 178 ? 30.559 29.589 -54.106 1.00 88.88 178 ARG A CA 1
ATOM 1428 C C . ARG A 1 178 ? 30.946 29.227 -55.533 1.00 88.88 178 ARG A C 1
ATOM 1430 O O . ARG A 1 178 ? 31.674 29.997 -56.145 1.00 88.88 178 ARG A O 1
ATOM 1437 N N . MET A 1 179 ? 30.483 28.086 -56.038 1.00 87.00 179 MET A N 1
ATOM 1438 C CA . MET A 1 179 ? 30.745 27.665 -57.413 1.00 87.00 179 MET A CA 1
ATOM 1439 C C . MET A 1 179 ? 30.072 28.606 -58.415 1.00 87.00 179 MET A C 1
ATOM 1441 O O . MET A 1 179 ? 30.746 29.063 -59.332 1.00 87.00 179 MET A O 1
ATOM 1445 N N . SER A 1 180 ? 28.813 28.996 -58.179 1.00 88.69 180 SER A N 1
ATOM 1446 C CA . SER A 1 180 ? 28.104 29.932 -59.065 1.00 88.69 180 SER A CA 1
ATOM 1447 C C . SER A 1 180 ? 28.786 31.306 -59.141 1.00 88.69 180 SER A C 1
ATOM 1449 O O . SER A 1 180 ? 28.980 31.843 -60.226 1.00 88.69 180 SER A O 1
ATOM 1451 N N . MET A 1 181 ? 29.247 31.851 -58.006 1.00 87.25 181 MET A N 1
ATOM 1452 C CA . MET A 1 181 ? 29.991 33.121 -57.989 1.00 87.25 181 MET A CA 1
ATOM 1453 C C . MET A 1 181 ? 31.341 33.039 -58.724 1.00 87.25 181 MET A C 1
ATOM 1455 O O . MET A 1 181 ? 31.797 34.032 -59.289 1.00 87.25 181 MET A O 1
ATOM 1459 N N . LEU A 1 182 ? 32.008 31.878 -58.706 1.00 89.12 182 LEU A N 1
ATOM 1460 C CA . LEU A 1 182 ? 33.274 31.678 -59.421 1.00 89.12 182 LEU A CA 1
ATOM 1461 C C . LEU A 1 182 ? 33.073 31.600 -60.940 1.00 89.12 182 LEU A C 1
ATOM 1463 O O . LEU A 1 182 ? 33.929 32.084 -61.681 1.00 89.12 182 LEU A O 1
ATOM 1467 N N . GLU A 1 183 ? 31.966 31.015 -61.399 1.00 89.75 183 GLU A N 1
ATOM 1468 C CA . GLU A 1 183 ? 31.606 30.984 -62.821 1.00 89.75 183 GLU A CA 1
ATOM 1469 C C . GLU A 1 183 ? 31.302 32.390 -63.350 1.00 89.75 183 GLU A C 1
ATOM 1471 O O . GLU A 1 183 ? 31.919 32.812 -64.327 1.00 89.75 183 GLU A O 1
ATOM 1476 N N . GLU A 1 184 ? 30.474 33.167 -62.643 1.00 89.44 184 GLU A N 1
ATOM 1477 C CA . GLU A 1 184 ? 30.180 34.562 -63.008 1.00 89.44 184 GLU A CA 1
ATOM 1478 C C . GLU A 1 184 ? 31.450 35.433 -63.058 1.00 89.44 184 GLU A C 1
ATOM 1480 O O . GLU A 1 184 ? 31.633 36.241 -63.971 1.00 89.44 184 GLU A O 1
ATOM 1485 N N . ALA A 1 185 ? 32.370 35.252 -62.103 1.00 87.00 185 ALA A N 1
ATOM 1486 C CA . ALA A 1 185 ? 33.644 35.970 -62.087 1.00 87.00 185 ALA A CA 1
ATOM 1487 C C . ALA A 1 185 ? 34.544 35.612 -63.280 1.00 87.00 185 ALA A C 1
ATOM 1489 O O . ALA A 1 185 ? 35.236 36.479 -63.816 1.00 87.00 185 ALA A O 1
ATOM 1490 N N . LYS A 1 186 ? 34.538 34.346 -63.713 1.00 88.31 186 LYS A N 1
ATOM 1491 C CA . LYS A 1 186 ? 35.329 33.883 -64.858 1.00 88.31 186 LYS A CA 1
ATOM 1492 C C . LYS A 1 186 ? 34.798 34.444 -66.178 1.00 88.31 186 LYS A C 1
ATOM 1494 O O . LYS A 1 186 ? 35.597 34.842 -67.025 1.00 88.31 186 LYS A O 1
ATOM 1499 N N . ASP A 1 187 ? 33.481 34.532 -66.326 1.00 89.06 187 ASP A N 1
ATOM 1500 C CA . ASP A 1 187 ? 32.847 35.120 -67.509 1.00 89.06 187 ASP A CA 1
ATOM 1501 C C . ASP A 1 187 ? 33.123 36.624 -67.629 1.00 89.06 187 ASP A C 1
ATOM 1503 O O . ASP A 1 187 ? 33.330 37.124 -68.733 1.00 89.06 187 ASP A O 1
ATOM 1507 N N . MET A 1 188 ? 33.214 37.343 -66.504 1.00 85.81 188 MET A N 1
ATOM 1508 C CA . MET A 1 188 ? 33.597 38.761 -66.496 1.00 85.81 188 MET A CA 1
ATOM 1509 C C . MET A 1 188 ? 35.058 39.009 -66.897 1.00 85.81 188 MET A C 1
ATOM 1511 O O . MET A 1 188 ? 35.358 40.073 -67.424 1.00 85.81 188 MET A O 1
ATOM 1515 N N . ILE A 1 189 ? 35.967 38.059 -66.656 1.00 87.12 189 ILE A N 1
ATOM 1516 C CA . ILE A 1 189 ? 37.388 38.184 -67.031 1.00 87.12 189 ILE A CA 1
ATOM 1517 C C . ILE A 1 189 ? 37.612 37.880 -68.521 1.00 87.12 189 ILE A C 1
ATOM 1519 O O . ILE A 1 189 ? 38.527 38.426 -69.130 1.00 87.12 189 ILE A O 1
ATOM 1523 N N . ASN A 1 190 ? 36.796 37.003 -69.110 1.00 80.56 190 ASN A N 1
ATOM 1524 C CA . ASN A 1 190 ? 36.933 36.574 -70.506 1.00 80.56 190 ASN A CA 1
ATOM 1525 C C . ASN A 1 190 ? 36.240 37.500 -71.524 1.00 80.56 190 ASN A C 1
ATOM 1527 O O . ASN A 1 190 ? 36.260 37.197 -72.719 1.00 80.56 190 ASN A O 1
ATOM 1531 N N . LYS A 1 191 ? 35.612 38.587 -71.070 1.00 69.81 191 LYS A N 1
ATOM 1532 C CA . LYS A 1 191 ? 34.876 39.555 -71.890 1.00 69.81 191 LYS A CA 1
ATOM 1533 C C . LYS A 1 191 ? 35.630 40.875 -71.992 1.00 69.81 191 LYS A C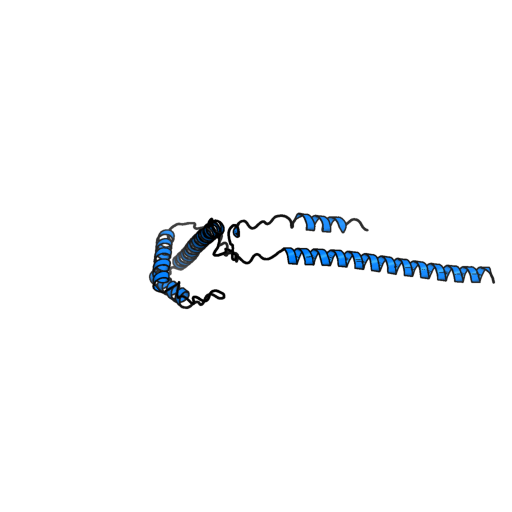 1
ATOM 1535 O O . LYS A 1 191 ? 35.596 41.460 -73.096 1.00 69.81 191 LYS A O 1
#